Protein AF-A0A2E3HEI5-F1 (afdb_monomer)

Sequence (246 aa):
MNPIESWVDVDELRRMADVLLSSPDSEEKPSEALDDAVFGSSFEGYEVQGEPAASASPEDKDEPVEASARHSLAAARELARRGGLLDNQAPGKSEESRLEENDASSEVAASATPAEDLITDKTRIVAQFRPLGPWLQEAVRASSYFILNREGEVVAGGLENDSAKLYRVARTVAQAVYTANRHAATAALGNLHIKISPAVVMEVIPVNTSQGSLILGILVPRPLSAQHVELAARGLLQVLDADVGP

Nearest PDB structures (foldseek):
  6hjm-assembly9_P  TM=6.221E-01  e=4.085E-06  Myxococcus xanthus
  6hjm-assembly2_E  TM=6.644E-01  e=1.775E-05  Myxococcus xanthus
  6izw-assembly1_B  TM=5.746E-01  e=4.183E-05  Myxococcus xanthus DK 1622
  7f8m-assembly3_F  TM=6.384E-01  e=5.818E-04  Candidatus Thorarchaeota archaeon SMTZ1-45
  8fw5-assembly1_H  TM=5.680E-01  e=8.810E-02  Escherichia coli

Secondary structure (DSSP, 8-state):
---S--SS-HHHHHHHHHHHHS----PPPPP------SS-S-----------------------HHHHHHHHHHHHHHHHHHTT-S---------------------------SHHHHHHHHHHHHHHTTTHHHHHHHHH--SEEEEE-TTS-EEEE--SS--HHHHHHHHHHHHHHHHHHHH-SS-----EEEEEETTEEEEEEEEEETTEEEEEEEEESSPPPHHHHHHHHHHHHHHHHTT---

Solvent-accessible surface area (backbone atoms only — not comparable to full-atom values): 16017 Å² total; per-residue (Å²): 135,80,80,95,65,83,86,59,60,64,68,59,53,47,50,55,50,50,58,68,68,49,63,78,75,80,74,78,81,78,90,74,78,92,76,87,73,94,62,72,100,75,79,81,76,85,82,77,91,70,87,89,80,82,90,80,84,91,76,89,81,86,82,76,63,64,65,57,53,53,52,52,50,52,54,51,50,52,53,36,51,78,68,64,73,70,81,80,81,86,87,85,79,89,80,92,81,81,89,80,89,78,94,75,93,75,94,76,88,75,89,86,81,69,66,69,63,54,52,51,51,52,52,48,50,35,57,58,51,53,68,51,55,66,49,40,33,70,76,67,51,33,79,46,44,32,30,24,44,82,88,52,47,76,56,28,72,60,68,90,66,97,46,66,66,59,47,52,48,46,44,52,53,44,50,53,50,53,53,47,53,73,73,39,94,79,64,82,79,72,87,46,67,44,78,78,49,100,63,36,24,35,38,46,44,72,38,83,49,98,92,43,52,34,35,41,36,35,35,21,69,58,80,73,53,72,70,54,50,52,48,52,50,50,53,53,51,50,49,59,51,64,73,72,62,135

Radius of gyration: 30.82 Å; Cα contacts (8 Å, |Δi|>4): 190; chains: 1; bounding box: 61×89×66 Å

Mean predicted aligned error: 21.06 Å

Structure (mmCIF, N/CA/C/O backbone):
data_AF-A0A2E3HEI5-F1
#
_entry.id   AF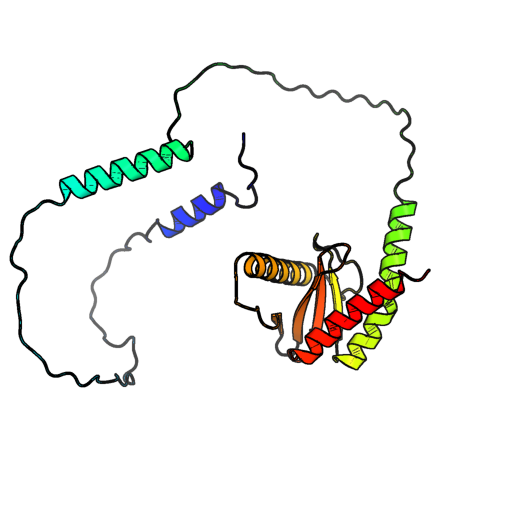-A0A2E3HEI5-F1
#
loop_
_atom_site.group_PDB
_atom_site.id
_atom_site.type_symbol
_atom_site.label_atom_id
_atom_site.label_alt_id
_atom_site.label_comp_id
_atom_site.label_asym_id
_atom_site.label_entity_id
_atom_site.label_seq_id
_atom_site.pdbx_PDB_ins_code
_atom_site.Cartn_x
_atom_site.Cartn_y
_atom_site.Cartn_z
_atom_site.occupancy
_atom_site.B_iso_or_equiv
_atom_site.auth_seq_id
_atom_site.auth_comp_id
_atom_site.auth_asym_id
_atom_site.auth_atom_id
_atom_site.pdbx_PDB_model_num
ATOM 1 N N . MET A 1 1 ? -25.404 -1.683 -28.064 1.00 37.66 1 MET A N 1
ATOM 2 C CA . MET A 1 1 ? -24.829 -1.843 -26.713 1.00 37.66 1 MET A CA 1
ATOM 3 C C . MET A 1 1 ? -23.348 -2.104 -26.893 1.00 37.66 1 MET A C 1
ATOM 5 O O . MET A 1 1 ? -23.011 -3.140 -27.444 1.00 37.66 1 MET A O 1
ATOM 9 N N . ASN A 1 2 ? -22.490 -1.152 -26.528 1.00 50.59 2 ASN A N 1
ATOM 10 C CA . ASN A 1 2 ? -21.049 -1.401 -26.480 1.00 50.59 2 ASN A CA 1
ATOM 11 C C . ASN A 1 2 ? -20.750 -2.132 -25.164 1.00 50.59 2 ASN A C 1
ATOM 13 O O . ASN A 1 2 ? -21.237 -1.672 -24.126 1.00 50.59 2 ASN A O 1
ATOM 17 N N . PRO A 1 3 ? -20.033 -3.267 -25.171 1.00 60.72 3 PRO A N 1
ATOM 18 C CA . PRO A 1 3 ? -19.664 -3.930 -23.931 1.00 60.72 3 PRO A CA 1
ATOM 19 C C . PRO A 1 3 ? -18.745 -3.010 -23.115 1.00 60.72 3 PRO A C 1
ATOM 21 O O . PRO A 1 3 ? -17.822 -2.391 -23.641 1.00 60.72 3 PRO A O 1
ATOM 24 N N . ILE A 1 4 ? -19.058 -2.889 -21.824 1.00 55.66 4 ILE A N 1
ATOM 25 C CA . ILE A 1 4 ? -18.432 -1.994 -20.840 1.00 55.66 4 ILE A CA 1
ATOM 26 C C . ILE A 1 4 ? -17.102 -2.603 -20.371 1.00 55.66 4 ILE A C 1
ATOM 28 O O . ILE A 1 4 ? -16.918 -2.887 -19.196 1.00 55.66 4 ILE A O 1
ATOM 32 N N . GLU A 1 5 ? -16.170 -2.832 -21.291 1.00 55.62 5 GLU A N 1
ATOM 33 C CA . GLU A 1 5 ? -14.788 -3.192 -20.963 1.00 55.62 5 GLU A CA 1
ATOM 34 C C . GLU A 1 5 ? -13.822 -2.532 -21.957 1.00 55.62 5 GLU A C 1
ATOM 36 O O . GLU A 1 5 ? -13.256 -3.182 -22.826 1.00 55.62 5 GLU A O 1
ATOM 41 N N . SER A 1 6 ? -13.622 -1.213 -21.835 1.00 64.88 6 SER A N 1
ATOM 42 C CA . SER A 1 6 ? -12.602 -0.471 -22.601 1.00 64.88 6 SER A CA 1
ATOM 43 C C . SER A 1 6 ? -11.318 -0.241 -21.789 1.00 64.88 6 SER A C 1
ATOM 45 O O . SER A 1 6 ? -10.744 0.847 -21.799 1.00 64.88 6 SER A O 1
ATOM 47 N N . TRP A 1 7 ? -10.892 -1.232 -21.007 1.00 67.94 7 TRP A N 1
ATOM 48 C CA . TRP A 1 7 ? -9.580 -1.192 -20.344 1.00 67.94 7 TRP A CA 1
ATOM 49 C C . TRP A 1 7 ? -8.486 -1.858 -21.190 1.00 67.94 7 TRP A C 1
ATOM 51 O O . TRP A 1 7 ? -7.304 -1.730 -20.878 1.00 67.94 7 TRP A O 1
ATOM 61 N N . VAL A 1 8 ? -8.881 -2.529 -22.274 1.00 70.50 8 VAL A N 1
ATOM 62 C CA . VAL A 1 8 ? -7.991 -3.127 -23.264 1.00 70.50 8 VAL A CA 1
ATOM 63 C C . VAL A 1 8 ? -8.148 -2.356 -24.566 1.00 70.50 8 VAL A C 1
ATOM 65 O O . VAL A 1 8 ? -9.241 -2.291 -25.128 1.00 70.50 8 VAL A O 1
ATOM 68 N N . ASP A 1 9 ? -7.052 -1.765 -25.033 1.00 80.44 9 ASP A N 1
ATOM 69 C CA . ASP A 1 9 ? -6.964 -1.226 -26.384 1.00 80.44 9 ASP A CA 1
ATOM 70 C C . ASP A 1 9 ? -6.915 -2.410 -27.361 1.00 80.44 9 ASP A C 1
ATOM 72 O O . ASP A 1 9 ? -5.921 -3.137 -27.448 1.00 80.44 9 ASP A O 1
ATOM 76 N N . VAL A 1 10 ? -8.047 -2.669 -28.017 1.00 84.06 10 VAL A N 1
ATOM 77 C CA . VAL A 1 10 ? -8.230 -3.825 -28.906 1.00 84.06 10 VAL A CA 1
ATOM 78 C C . VAL A 1 10 ? -7.315 -3.727 -30.125 1.00 84.06 10 VAL A C 1
ATOM 80 O O . VAL A 1 10 ? -6.857 -4.759 -30.620 1.00 84.06 10 VAL A O 1
ATOM 83 N N . ASP A 1 11 ? -7.012 -2.511 -30.580 1.00 80.19 11 ASP A N 1
ATOM 84 C CA . ASP A 1 11 ? -6.138 -2.289 -31.726 1.00 80.19 11 ASP A CA 1
ATOM 85 C C . ASP A 1 11 ? -4.681 -2.589 -31.354 1.00 80.19 11 ASP A C 1
ATOM 87 O O . ASP A 1 11 ? -3.987 -3.287 -32.098 1.00 80.19 11 ASP A O 1
ATOM 91 N N . GLU A 1 12 ? -4.236 -2.180 -30.163 1.00 84.69 12 GLU A N 1
ATOM 92 C CA . GLU A 1 12 ? -2.888 -2.503 -29.677 1.00 84.69 12 GLU A CA 1
ATOM 93 C C . GLU A 1 12 ? -2.730 -4.000 -29.366 1.00 84.69 12 GLU A C 1
ATOM 95 O O . GLU A 1 12 ? -1.727 -4.609 -29.742 1.00 84.69 12 GLU A O 1
ATOM 100 N N . LEU A 1 13 ? -3.738 -4.641 -28.762 1.00 86.81 13 LEU A N 1
ATOM 101 C CA . LEU A 1 13 ? -3.725 -6.090 -28.527 1.00 86.81 13 LEU A CA 1
ATOM 102 C C . LEU A 1 13 ? -3.608 -6.866 -29.845 1.00 86.81 13 LEU A C 1
ATOM 104 O O . LEU A 1 13 ? -2.845 -7.830 -29.942 1.00 86.81 13 LEU A O 1
ATOM 108 N N . ARG A 1 14 ? -4.349 -6.435 -30.870 1.00 87.25 14 ARG A N 1
ATOM 109 C CA . ARG A 1 14 ? -4.297 -7.031 -32.205 1.00 87.25 14 ARG A CA 1
ATOM 110 C C . ARG A 1 14 ? -2.931 -6.834 -32.846 1.00 87.25 14 ARG A C 1
ATOM 112 O O . ARG A 1 14 ? -2.375 -7.787 -33.378 1.00 87.25 14 ARG A O 1
ATOM 119 N N . ARG A 1 15 ? -2.351 -5.642 -32.718 1.00 89.38 15 ARG A N 1
ATOM 120 C CA . ARG A 1 15 ? -1.008 -5.339 -33.214 1.00 89.38 15 ARG A CA 1
ATOM 121 C C . ARG A 1 15 ? 0.060 -6.217 -32.561 1.00 89.38 15 ARG A C 1
ATOM 123 O O . ARG A 1 15 ? 0.929 -6.732 -33.255 1.00 89.38 15 ARG A O 1
ATOM 130 N N . MET A 1 16 ? -0.014 -6.428 -31.247 1.00 83.50 16 MET A N 1
ATOM 131 C CA . MET A 1 16 ? 0.900 -7.325 -30.531 1.00 83.50 16 MET A CA 1
ATOM 132 C C . MET A 1 16 ? 0.742 -8.783 -30.976 1.00 83.50 16 MET A C 1
ATOM 134 O O . MET A 1 16 ? 1.739 -9.485 -31.140 1.00 83.50 16 MET A O 1
ATOM 138 N N . ALA A 1 17 ? -0.496 -9.232 -31.199 1.00 87.62 17 ALA A N 1
ATOM 139 C CA . ALA A 1 17 ? -0.770 -10.566 -31.718 1.00 87.62 17 ALA A CA 1
ATOM 140 C C . ALA A 1 17 ? -0.229 -10.743 -33.145 1.00 87.62 17 ALA A C 1
ATOM 142 O O . ALA A 1 17 ? 0.414 -11.752 -33.423 1.00 87.62 17 ALA A O 1
ATOM 143 N N . ASP A 1 18 ? -0.409 -9.751 -34.018 1.00 85.38 18 ASP A N 1
ATOM 144 C CA . ASP A 1 18 ? 0.106 -9.786 -35.389 1.00 85.38 18 ASP A CA 1
ATOM 145 C C . ASP A 1 18 ? 1.639 -9.804 -35.415 1.00 85.38 18 ASP A C 1
ATOM 147 O O . ASP A 1 18 ? 2.222 -10.542 -36.203 1.00 85.38 18 ASP A O 1
ATOM 151 N N . VAL A 1 19 ? 2.311 -9.076 -34.517 1.00 86.94 19 VAL A N 1
ATOM 152 C CA . VAL A 1 19 ? 3.781 -9.117 -34.380 1.00 86.94 19 VAL A CA 1
ATOM 153 C C . VAL A 1 19 ? 4.275 -10.488 -33.905 1.00 86.94 19 VAL A C 1
ATOM 155 O O . VAL A 1 19 ? 5.323 -10.938 -34.351 1.00 86.94 19 VAL A O 1
ATOM 158 N N . LEU A 1 20 ? 3.533 -11.168 -33.027 1.00 81.06 20 LEU A N 1
ATOM 159 C CA . LEU A 1 20 ? 3.884 -12.511 -32.546 1.00 81.06 20 LEU A CA 1
ATOM 160 C C . LEU A 1 20 ? 3.607 -13.610 -33.579 1.00 81.06 20 LEU A C 1
ATOM 162 O O . LEU A 1 20 ? 4.333 -14.601 -33.631 1.00 81.06 20 LEU A O 1
ATOM 166 N N . LEU A 1 21 ? 2.540 -13.460 -34.365 1.00 84.06 21 LEU A N 1
ATOM 167 C CA . LEU A 1 21 ? 2.152 -14.406 -35.415 1.00 84.06 21 LEU A CA 1
ATOM 168 C C . LEU A 1 21 ? 2.939 -14.202 -36.708 1.00 84.06 21 LEU A C 1
ATOM 170 O O . LEU A 1 21 ? 3.099 -15.144 -37.486 1.00 84.06 21 LEU A O 1
ATOM 174 N N . SER A 1 22 ? 3.464 -12.997 -36.920 1.00 78.06 22 SER A N 1
ATOM 175 C CA . SER A 1 22 ? 4.491 -12.741 -37.918 1.00 78.06 22 SER A CA 1
ATOM 176 C C . SER A 1 22 ? 5.768 -13.428 -37.451 1.00 78.06 22 SER A C 1
ATOM 178 O O . SER A 1 22 ? 6.566 -12.874 -36.697 1.00 78.06 22 SER A O 1
ATOM 180 N N . SER A 1 23 ? 5.936 -14.681 -37.873 1.00 61.94 23 SER A N 1
ATOM 181 C CA . SER A 1 23 ? 7.225 -15.361 -37.779 1.00 61.94 23 SER A CA 1
ATOM 182 C C . SER A 1 23 ? 8.270 -14.445 -38.419 1.00 61.94 23 SER A C 1
ATOM 184 O O . SER A 1 23 ? 7.971 -13.886 -39.478 1.00 61.94 23 SER A O 1
ATOM 186 N N . PRO A 1 24 ? 9.462 -14.248 -37.826 1.00 61.62 24 PRO A N 1
ATOM 187 C CA . PRO A 1 24 ? 10.530 -13.601 -38.567 1.00 61.62 24 PRO A CA 1
ATOM 188 C C . PRO A 1 24 ? 10.716 -14.428 -39.835 1.00 61.62 24 PRO A C 1
ATOM 190 O O . PRO A 1 24 ? 10.942 -15.641 -39.750 1.00 61.62 24 PRO A O 1
ATOM 193 N N . ASP A 1 25 ? 10.513 -13.791 -40.991 1.00 53.69 25 ASP A N 1
ATOM 194 C CA . ASP A 1 25 ? 10.811 -14.407 -42.272 1.00 53.69 25 ASP A CA 1
ATOM 195 C C . ASP A 1 25 ? 12.180 -15.059 -42.143 1.00 53.69 25 ASP A C 1
ATOM 197 O O . ASP A 1 25 ? 13.128 -14.466 -41.623 1.00 53.69 25 ASP A O 1
ATOM 201 N N . SER A 1 26 ? 12.217 -16.335 -42.516 1.00 50.81 26 SER A N 1
ATOM 202 C CA . SER A 1 26 ? 13.426 -17.134 -42.531 1.00 50.81 26 SER A CA 1
ATOM 203 C C . SER A 1 26 ? 14.430 -16.439 -43.439 1.00 50.81 26 SER A C 1
ATOM 205 O O . SER A 1 26 ? 14.413 -16.645 -44.651 1.00 50.81 26 SER A O 1
ATOM 207 N N . GLU A 1 27 ? 15.282 -15.599 -42.853 1.00 50.50 27 GLU A N 1
ATOM 208 C CA . GLU A 1 27 ? 16.483 -15.134 -43.518 1.00 50.50 27 GLU A CA 1
ATOM 209 C C . GLU A 1 27 ? 17.288 -16.377 -43.891 1.00 50.50 27 GLU A C 1
ATOM 211 O O . GLU A 1 27 ? 17.550 -17.279 -43.087 1.00 50.50 27 GLU A O 1
ATOM 216 N N . GLU A 1 28 ? 17.546 -16.452 -45.187 1.00 47.41 28 GLU A N 1
ATOM 217 C CA . GLU A 1 28 ? 18.172 -17.545 -45.897 1.00 47.41 28 GLU A CA 1
ATOM 218 C C . GLU A 1 28 ? 19.428 -18.030 -45.167 1.00 47.41 28 GLU A C 1
ATOM 220 O O . GLU A 1 28 ? 20.333 -17.258 -44.865 1.00 47.41 28 GLU A O 1
ATOM 225 N N . LYS A 1 29 ? 19.508 -19.344 -44.932 1.00 39.44 29 LYS A N 1
ATOM 226 C CA . LYS A 1 29 ? 20.761 -20.023 -44.589 1.00 39.44 29 LYS A CA 1
ATOM 227 C C . LYS A 1 29 ? 21.780 -19.829 -45.719 1.00 39.44 29 LYS A C 1
ATOM 229 O O . LYS A 1 29 ? 21.524 -20.328 -46.817 1.00 39.44 29 LYS A O 1
ATOM 234 N N . PRO A 1 30 ? 23.004 -19.354 -45.442 1.00 39.62 30 PRO A N 1
ATOM 235 C CA . PRO A 1 30 ? 24.189 -19.914 -46.056 1.00 39.62 30 PRO A CA 1
ATOM 236 C C . PRO A 1 30 ? 24.615 -21.110 -45.203 1.00 39.62 30 PRO A C 1
ATOM 238 O O . PRO A 1 30 ? 24.812 -21.020 -43.994 1.00 39.62 30 PRO A O 1
ATOM 241 N N . SER A 1 31 ? 24.698 -22.263 -45.851 1.00 48.72 31 SER A N 1
ATOM 242 C CA . SER A 1 31 ? 25.292 -23.477 -45.314 1.00 48.72 31 SER A CA 1
ATOM 243 C C . SER A 1 31 ? 26.716 -23.224 -44.823 1.00 48.72 31 SER A C 1
ATOM 245 O O . SER A 1 31 ? 27.572 -22.938 -45.653 1.00 48.72 31 SER A O 1
ATOM 247 N N . GLU A 1 32 ? 26.991 -23.434 -43.537 1.00 44.81 32 GLU A N 1
ATOM 248 C CA . GLU A 1 32 ? 28.315 -23.856 -43.078 1.00 44.81 32 GLU A CA 1
ATOM 249 C C . GLU A 1 32 ? 28.226 -24.536 -41.703 1.00 44.81 32 GLU A C 1
ATOM 251 O O . GLU A 1 32 ? 27.665 -23.996 -40.759 1.00 44.81 32 GLU A O 1
ATOM 256 N N . ALA A 1 33 ? 28.709 -25.781 -41.704 1.00 41.75 33 ALA A N 1
ATOM 257 C CA . ALA A 1 33 ? 29.179 -26.648 -40.624 1.00 41.75 33 ALA A CA 1
ATOM 258 C C . ALA A 1 33 ? 28.511 -26.607 -39.233 1.00 41.75 33 ALA A C 1
ATOM 260 O O . ALA A 1 33 ? 28.504 -25.609 -38.523 1.00 41.75 33 ALA A O 1
ATOM 261 N N . LEU A 1 34 ? 28.064 -27.799 -38.816 1.00 51.97 34 LEU A N 1
ATOM 262 C CA . LEU A 1 34 ? 27.863 -28.169 -37.419 1.00 51.97 34 LEU A CA 1
ATOM 263 C C . LEU A 1 34 ? 29.085 -27.775 -36.577 1.00 51.97 34 LEU A C 1
ATOM 265 O O . LEU A 1 34 ? 30.166 -28.308 -36.814 1.00 51.97 34 LEU A O 1
ATOM 269 N N . ASP A 1 35 ? 28.863 -26.970 -35.543 1.00 45.72 35 ASP A N 1
ATOM 270 C CA . ASP A 1 35 ? 29.604 -27.094 -34.293 1.00 45.72 35 ASP A CA 1
ATOM 271 C C . ASP A 1 35 ? 28.592 -27.334 -33.170 1.00 45.72 35 ASP A C 1
ATOM 273 O O . ASP A 1 35 ? 27.749 -26.498 -32.832 1.00 45.72 35 ASP A O 1
ATOM 277 N N . ASP A 1 36 ? 28.653 -28.562 -32.663 1.00 49.09 36 ASP A N 1
ATOM 278 C CA . ASP A 1 36 ? 28.064 -29.007 -31.412 1.00 49.09 36 ASP A CA 1
ATOM 279 C C . ASP A 1 36 ? 28.487 -28.098 -30.241 1.00 49.09 36 ASP A C 1
ATOM 281 O O . ASP A 1 36 ? 29.592 -27.559 -30.218 1.00 49.09 36 ASP A O 1
ATOM 285 N N . ALA A 1 37 ? 27.629 -28.056 -29.215 1.00 55.44 37 ALA A N 1
ATOM 286 C CA . ALA A 1 37 ? 27.833 -27.478 -27.876 1.00 55.44 37 ALA A CA 1
ATOM 287 C C . ALA A 1 37 ? 27.324 -26.040 -27.626 1.00 55.44 37 ALA A C 1
ATOM 289 O O . ALA A 1 37 ? 28.076 -25.132 -27.282 1.00 55.44 37 ALA A O 1
ATOM 290 N N . VAL A 1 38 ? 25.994 -25.868 -27.632 1.00 56.62 38 VAL A N 1
ATOM 291 C CA . VAL A 1 38 ? 25.318 -24.756 -26.915 1.00 56.62 38 VAL A CA 1
ATOM 292 C C . VAL A 1 38 ? 25.031 -25.107 -25.442 1.00 56.62 38 VAL A C 1
ATOM 294 O O . VAL A 1 38 ? 24.788 -24.227 -24.620 1.00 56.62 38 VAL A O 1
ATOM 297 N N . PHE A 1 39 ? 25.144 -26.381 -25.061 1.00 46.88 39 PHE A N 1
ATOM 298 C CA . PHE A 1 39 ? 25.161 -26.805 -23.662 1.00 46.88 39 PHE A CA 1
ATOM 299 C C . PHE A 1 39 ? 26.573 -27.270 -23.307 1.00 46.88 39 PHE A C 1
ATOM 301 O O . PHE A 1 39 ? 27.106 -28.182 -23.936 1.00 46.88 39 PHE A O 1
ATOM 308 N N . GLY A 1 40 ? 27.193 -26.619 -22.320 1.00 51.50 40 GLY A N 1
ATOM 309 C CA . GLY A 1 40 ? 28.485 -27.038 -21.780 1.00 51.50 40 GLY A CA 1
ATOM 310 C C . GLY A 1 40 ? 28.458 -28.502 -21.328 1.00 51.50 40 GLY A C 1
ATOM 311 O O . GLY A 1 40 ? 27.411 -29.040 -20.972 1.00 51.50 40 GLY A O 1
ATOM 312 N N . SER A 1 41 ? 29.622 -29.144 -21.327 1.00 58.75 41 SER A N 1
ATOM 313 C CA . SER A 1 41 ? 29.850 -30.571 -21.054 1.00 58.75 41 SER A CA 1
ATOM 314 C C . SER A 1 41 ? 29.581 -31.020 -19.603 1.00 58.75 41 SER A C 1
ATOM 316 O O . SER A 1 41 ? 30.220 -31.939 -19.101 1.00 58.75 41 SER A O 1
ATOM 318 N N . SER A 1 42 ? 28.647 -30.379 -18.902 1.00 60.97 42 SER A N 1
ATOM 319 C CA . SER A 1 42 ? 28.347 -30.610 -17.482 1.00 60.97 42 SER A CA 1
ATOM 320 C C . SER A 1 42 ? 26.874 -30.934 -17.221 1.00 60.97 42 SER A C 1
ATOM 322 O O . SER A 1 42 ? 26.386 -30.731 -16.113 1.00 60.97 42 SER A O 1
ATOM 324 N N . PHE A 1 43 ? 26.144 -31.423 -18.226 1.00 54.72 43 PHE A N 1
ATOM 325 C CA . PHE A 1 43 ? 24.808 -31.967 -17.999 1.00 54.72 43 PHE A CA 1
ATOM 326 C C . PHE A 1 43 ? 24.915 -33.375 -17.397 1.00 54.72 43 PHE A C 1
ATOM 328 O O . PHE A 1 43 ? 25.117 -34.357 -18.108 1.00 54.72 43 PHE A O 1
ATOM 335 N N . GLU A 1 44 ? 24.788 -33.472 -16.075 1.00 65.81 44 GLU A N 1
ATOM 336 C CA . GLU A 1 44 ? 24.529 -34.735 -15.384 1.00 65.81 44 GLU A CA 1
ATOM 337 C C . GLU A 1 44 ? 23.034 -35.064 -15.522 1.00 65.81 44 GLU A C 1
ATOM 339 O O . GLU A 1 44 ? 22.180 -34.495 -14.841 1.00 65.81 44 GLU A O 1
ATOM 344 N N . GLY A 1 45 ? 22.702 -35.947 -16.466 1.00 57.56 45 GLY A N 1
ATOM 345 C CA . GLY A 1 45 ? 21.347 -36.468 -16.628 1.00 57.56 45 GLY A CA 1
ATOM 346 C C . GLY A 1 45 ? 20.979 -37.422 -15.489 1.00 57.56 45 GLY A C 1
ATOM 347 O O . GLY A 1 45 ? 21.758 -38.303 -15.134 1.00 57.56 45 GLY A O 1
ATOM 348 N N . TYR A 1 46 ? 19.774 -37.276 -14.933 1.00 53.88 46 TYR A N 1
ATOM 349 C CA . TYR A 1 46 ? 19.200 -38.267 -14.023 1.00 53.88 46 TYR A CA 1
ATOM 350 C C . TYR A 1 46 ? 18.731 -39.485 -14.831 1.00 53.88 46 TYR A C 1
ATOM 352 O O . TYR A 1 46 ? 17.720 -39.424 -15.530 1.00 53.88 46 TYR A O 1
ATOM 360 N N . GLU A 1 47 ? 19.465 -40.593 -14.743 1.00 41.88 47 GLU A N 1
ATOM 361 C CA . GLU A 1 47 ? 19.041 -41.890 -15.269 1.00 41.88 47 GLU A CA 1
ATOM 362 C C . GLU A 1 47 ? 17.891 -42.437 -14.403 1.00 41.88 47 GLU A C 1
ATOM 364 O O . GLU A 1 47 ? 18.075 -42.807 -13.242 1.00 41.88 47 GLU A O 1
ATOM 369 N N . VAL A 1 48 ? 16.676 -42.467 -14.956 1.00 47.09 48 VAL A N 1
ATOM 370 C CA . VAL A 1 48 ? 15.570 -43.255 -14.401 1.00 47.09 48 VAL A CA 1
ATOM 371 C C . VAL A 1 48 ? 15.783 -44.694 -14.854 1.00 47.09 48 VAL A C 1
ATOM 373 O O . VAL A 1 48 ? 15.616 -45.009 -16.030 1.00 47.09 48 VAL A O 1
ATOM 376 N N . GLN A 1 49 ? 16.155 -45.571 -13.921 1.00 39.94 49 GLN A N 1
ATOM 377 C CA . GLN A 1 49 ? 16.168 -47.013 -14.154 1.00 39.94 49 GLN A CA 1
ATOM 378 C C . GLN A 1 49 ? 14.749 -47.500 -14.474 1.00 39.94 49 GLN A C 1
ATOM 380 O O . GLN A 1 49 ? 13.889 -47.584 -13.598 1.00 39.94 49 GLN A O 1
ATOM 385 N N . GLY A 1 50 ? 14.525 -47.843 -15.737 1.00 40.44 50 GLY A N 1
ATOM 386 C CA . GLY A 1 50 ? 13.385 -48.614 -16.209 1.00 40.44 50 GLY A CA 1
ATOM 387 C C . GLY A 1 50 ? 13.818 -49.416 -17.429 1.00 40.44 50 GLY A C 1
ATOM 388 O O . GLY A 1 50 ? 14.093 -48.842 -18.478 1.00 40.44 50 GLY A O 1
ATOM 389 N N . GLU A 1 51 ? 13.942 -50.733 -17.264 1.00 36.06 51 GLU A N 1
ATOM 390 C CA . GLU A 1 51 ? 14.316 -51.678 -18.322 1.00 36.06 51 GLU A CA 1
ATOM 391 C C . GLU A 1 51 ? 13.416 -51.581 -19.575 1.00 36.06 51 GLU A C 1
ATOM 393 O O . GLU A 1 51 ? 12.231 -51.250 -19.469 1.00 36.06 51 GLU A O 1
ATOM 398 N N . PRO A 1 52 ? 13.951 -51.901 -20.772 1.00 41.00 52 PRO A N 1
ATOM 399 C CA . PRO A 1 52 ? 13.265 -51.705 -22.040 1.00 41.00 52 PRO A CA 1
ATOM 400 C C . PRO A 1 52 ? 12.399 -52.914 -22.420 1.00 41.00 52 PRO A C 1
ATOM 402 O O . PRO A 1 52 ? 12.854 -54.057 -22.394 1.00 41.00 52 PRO A O 1
ATOM 405 N N . ALA A 1 53 ? 11.176 -52.659 -22.890 1.00 34.12 53 ALA A N 1
ATOM 406 C CA . ALA A 1 53 ? 10.379 -53.634 -23.631 1.00 34.12 53 ALA A CA 1
ATOM 407 C C . ALA A 1 53 ? 9.981 -53.070 -25.007 1.00 34.12 53 ALA A C 1
ATOM 409 O O . ALA A 1 53 ? 9.141 -52.185 -25.129 1.00 34.12 53 ALA A O 1
ATOM 410 N N . ALA A 1 54 ? 10.682 -53.597 -26.010 1.00 33.19 54 ALA A N 1
ATOM 411 C CA . ALA A 1 54 ? 10.363 -53.790 -27.425 1.00 33.19 54 ALA A CA 1
ATOM 412 C C . ALA A 1 54 ? 9.125 -53.102 -28.058 1.00 33.19 54 ALA A C 1
ATOM 414 O O . ALA A 1 54 ? 7.979 -53.402 -27.743 1.00 33.19 54 ALA A O 1
ATOM 415 N N . SER A 1 55 ? 9.424 -52.288 -29.081 1.00 40.88 55 SER A N 1
ATOM 416 C CA . SER A 1 55 ? 8.799 -52.221 -30.418 1.00 40.88 55 SER A CA 1
ATOM 417 C C . SER A 1 55 ? 7.335 -52.657 -30.603 1.00 40.88 55 SER A C 1
ATOM 419 O O . SER A 1 55 ? 7.036 -53.851 -30.625 1.00 40.88 55 SER A O 1
ATOM 421 N N . ALA A 1 56 ? 6.482 -51.702 -30.986 1.00 34.81 56 ALA A N 1
ATOM 422 C CA . ALA A 1 56 ? 5.360 -51.946 -31.893 1.00 34.81 56 ALA A CA 1
ATOM 423 C C . ALA A 1 56 ? 5.102 -50.700 -32.762 1.00 34.81 56 ALA A C 1
ATOM 425 O O . ALA A 1 56 ? 4.911 -49.601 -32.245 1.00 34.81 56 ALA A O 1
ATOM 426 N N . SER A 1 57 ? 5.144 -50.887 -34.083 1.00 34.00 57 SER A N 1
ATOM 427 C CA . SER A 1 57 ? 4.737 -49.920 -35.112 1.00 34.00 57 SER A CA 1
ATOM 428 C C . SER A 1 57 ? 3.244 -49.562 -35.001 1.00 34.00 57 SER A C 1
ATOM 430 O O . SER A 1 57 ? 2.470 -50.390 -34.516 1.00 34.00 57 SER A O 1
ATOM 432 N N . PRO A 1 58 ? 2.799 -48.387 -35.487 1.00 40.56 58 PRO A N 1
ATOM 433 C CA . PRO A 1 58 ? 1.380 -48.071 -35.566 1.00 40.56 58 PRO A CA 1
ATOM 434 C C . PRO A 1 58 ? 0.789 -48.653 -36.860 1.00 40.56 58 PRO A C 1
ATOM 436 O O . PRO A 1 58 ? 1.130 -48.210 -37.953 1.00 40.56 58 PRO A O 1
ATOM 43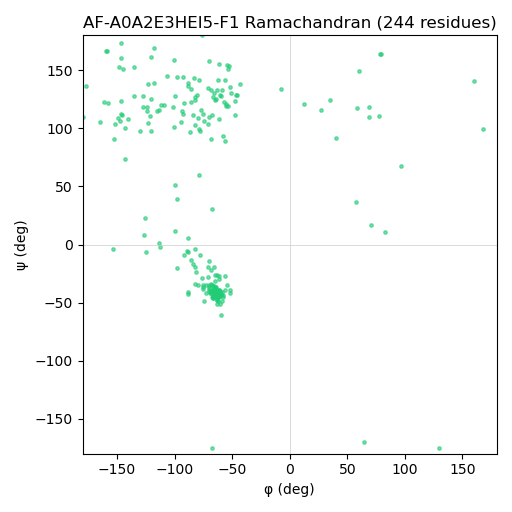9 N N . GLU A 1 59 ? -0.078 -49.658 -36.724 1.00 35.28 59 GLU A N 1
ATOM 440 C CA . GLU A 1 59 ? -1.002 -50.093 -37.778 1.00 35.28 59 GLU A CA 1
ATOM 441 C C . GLU A 1 59 ? -2.358 -49.389 -37.633 1.00 35.28 59 GLU A C 1
ATOM 443 O O . GLU A 1 59 ? -2.846 -49.135 -36.527 1.00 35.28 59 GLU A O 1
ATOM 448 N N . ASP A 1 60 ? -2.929 -49.109 -38.802 1.00 41.41 60 ASP A N 1
ATOM 449 C CA . ASP A 1 60 ? -4.212 -48.486 -39.103 1.00 41.41 60 ASP A CA 1
ATOM 450 C C . ASP A 1 60 ? -5.398 -48.960 -38.252 1.00 41.41 60 ASP A C 1
ATOM 452 O O . ASP A 1 60 ? -5.633 -50.159 -38.074 1.00 41.41 60 ASP A O 1
ATOM 456 N N . LYS A 1 61 ? -6.237 -47.998 -37.842 1.00 41.41 61 LYS A N 1
ATOM 457 C CA . LYS A 1 61 ? -7.670 -48.218 -37.598 1.00 41.41 61 LYS A CA 1
ATOM 458 C C . LYS A 1 61 ? -8.489 -47.023 -38.086 1.00 41.41 61 LYS A C 1
ATOM 460 O O . LYS A 1 61 ? -8.490 -45.964 -37.461 1.00 41.41 61 LYS A O 1
ATOM 465 N N . ASP A 1 62 ? -9.203 -47.254 -39.181 1.00 41.84 62 ASP A N 1
ATOM 466 C CA . ASP A 1 62 ? -10.256 -46.407 -39.739 1.00 41.84 62 ASP A CA 1
ATOM 467 C C . ASP A 1 62 ? -11.506 -46.319 -38.821 1.00 41.84 62 ASP A C 1
ATOM 469 O O . ASP A 1 62 ? -12.050 -47.351 -38.427 1.00 41.84 62 ASP A O 1
ATOM 473 N N . GLU A 1 63 ? -11.961 -45.072 -38.576 1.00 48.09 63 GLU A N 1
ATOM 474 C CA . GLU A 1 63 ? -13.321 -44.547 -38.246 1.00 48.09 63 GLU A CA 1
ATOM 475 C C . GLU A 1 63 ? -14.088 -45.023 -36.967 1.00 48.09 63 GLU A C 1
ATOM 477 O O . GLU A 1 63 ? -13.935 -46.164 -36.537 1.00 48.09 63 GLU A O 1
ATOM 482 N N . PRO A 1 64 ? -14.959 -44.190 -36.314 1.00 49.66 64 PRO A N 1
ATOM 483 C CA . PRO A 1 64 ? -15.727 -43.067 -36.864 1.00 49.66 64 PRO A CA 1
ATOM 484 C C . PRO A 1 64 ? -15.598 -41.758 -36.054 1.00 49.66 64 PRO A C 1
ATOM 486 O O . PRO A 1 64 ? -16.305 -41.531 -35.065 1.00 49.66 64 PRO A O 1
ATOM 489 N N . VAL A 1 65 ? -14.721 -40.849 -36.476 1.00 55.03 65 VAL A N 1
ATOM 490 C CA . VAL A 1 65 ? -14.522 -39.553 -35.787 1.00 55.03 65 VAL A CA 1
ATOM 491 C C . VAL A 1 65 ? -15.588 -38.531 -36.219 1.00 55.03 65 VAL A C 1
ATOM 493 O O . VAL A 1 65 ? -15.899 -37.578 -35.497 1.00 55.03 65 VAL A O 1
ATOM 496 N N . GLU A 1 66 ? -16.240 -38.768 -37.360 1.00 53.03 66 GLU A N 1
ATOM 497 C CA . GLU A 1 66 ? -17.137 -37.803 -37.994 1.00 53.03 66 GLU A CA 1
ATOM 498 C C . GLU A 1 66 ? -18.454 -37.577 -37.225 1.00 53.03 66 GLU A C 1
ATOM 500 O O . GLU A 1 66 ? -18.951 -36.450 -37.142 1.00 53.03 66 GLU A O 1
ATOM 505 N N . ALA A 1 67 ? -19.010 -38.612 -36.585 1.00 54.75 67 ALA A N 1
ATOM 506 C CA . ALA A 1 67 ? -20.231 -38.480 -35.781 1.00 54.75 67 ALA A CA 1
ATOM 507 C C . ALA A 1 67 ? -19.991 -37.685 -34.482 1.00 54.75 67 ALA A C 1
ATOM 509 O O . ALA A 1 67 ? -20.817 -36.854 -34.094 1.00 54.75 67 ALA A O 1
ATOM 510 N N . SER A 1 68 ? -18.828 -37.884 -33.851 1.00 57.44 68 SER A N 1
ATOM 511 C CA . SER A 1 68 ? -18.419 -37.165 -32.638 1.00 57.44 68 SER A CA 1
ATOM 512 C C . SER A 1 68 ? -18.102 -35.694 -32.930 1.00 57.44 68 SER A C 1
ATOM 514 O O . SER A 1 68 ? -18.531 -34.797 -32.195 1.00 57.44 68 SER A O 1
ATOM 516 N N . ALA A 1 69 ? -17.445 -35.418 -34.062 1.00 58.34 69 ALA A N 1
ATOM 517 C CA . ALA A 1 69 ? -17.162 -34.058 -34.514 1.00 58.34 69 ALA A CA 1
ATOM 518 C C . ALA A 1 69 ? -18.451 -33.275 -34.819 1.00 58.34 69 ALA A C 1
ATOM 520 O O . ALA A 1 69 ? -18.597 -32.127 -34.394 1.00 58.34 69 ALA A O 1
ATOM 521 N N . ARG A 1 70 ? -19.432 -33.906 -35.480 1.00 63.03 70 ARG A N 1
ATOM 522 C CA . ARG A 1 70 ? -20.738 -33.285 -35.770 1.00 63.03 70 ARG A CA 1
ATOM 523 C C . ARG A 1 70 ? -21.537 -32.991 -34.498 1.00 63.03 70 ARG A C 1
ATOM 525 O O . ARG A 1 70 ? -22.122 -31.914 -34.393 1.00 63.03 70 ARG A O 1
ATOM 532 N N . HIS A 1 71 ? -21.524 -33.896 -33.518 1.00 63.41 71 HIS A N 1
ATOM 533 C CA . HIS A 1 71 ? -22.204 -33.682 -32.238 1.00 63.41 71 HIS A CA 1
ATOM 534 C C . HIS A 1 71 ? -21.543 -32.565 -31.412 1.00 63.41 71 HIS A C 1
ATOM 536 O O . HIS A 1 71 ? -22.227 -31.707 -30.853 1.00 63.41 71 HIS A O 1
ATOM 542 N N . SER A 1 72 ? -20.209 -32.514 -31.406 1.00 73.06 72 SER A N 1
ATOM 543 C CA . SER A 1 72 ? -19.435 -31.465 -30.729 1.00 73.06 72 SER A CA 1
ATOM 544 C C . SER A 1 72 ? -19.661 -30.085 -31.357 1.00 73.06 72 SER A C 1
ATOM 546 O O . SER A 1 72 ? -19.828 -29.095 -30.646 1.00 73.06 72 SER A O 1
ATOM 548 N N . LEU A 1 73 ? -19.763 -30.013 -32.688 1.00 71.38 73 LEU A N 1
ATOM 549 C CA . LEU A 1 73 ? -20.050 -28.769 -33.406 1.00 71.38 73 LEU A CA 1
ATOM 550 C C . LEU A 1 73 ? -21.493 -28.291 -33.180 1.00 71.38 73 LEU A C 1
ATOM 552 O O . LEU A 1 73 ? -21.726 -27.089 -33.044 1.00 71.38 73 LEU A O 1
ATOM 556 N N . ALA A 1 74 ? -22.458 -29.211 -33.092 1.00 70.50 74 ALA A N 1
ATOM 557 C CA . ALA A 1 74 ? -23.839 -28.881 -32.742 1.00 70.50 74 ALA A CA 1
ATOM 558 C C . ALA A 1 74 ? -23.941 -28.296 -31.321 1.00 70.50 74 ALA A C 1
ATOM 560 O O . ALA A 1 74 ? -24.575 -27.257 -31.132 1.00 70.50 74 ALA A O 1
ATOM 561 N N . ALA A 1 75 ? -23.248 -28.896 -30.347 1.00 65.88 75 ALA A N 1
ATOM 562 C CA . ALA A 1 75 ? -23.18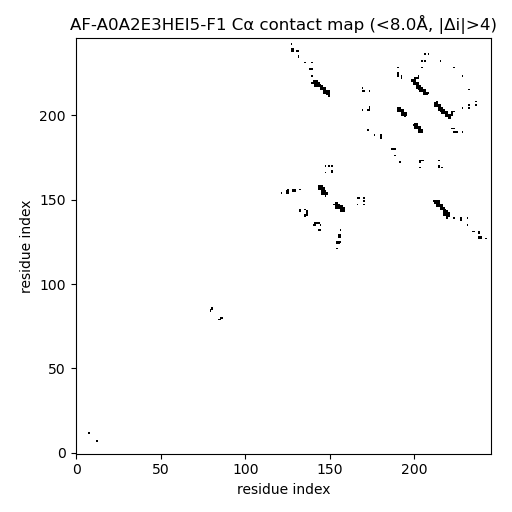7 -28.389 -28.976 1.00 65.88 75 ALA A CA 1
ATOM 563 C C . ALA A 1 75 ? -22.501 -27.011 -28.889 1.00 65.88 75 ALA A C 1
ATOM 565 O O . ALA A 1 75 ? -22.990 -26.115 -28.198 1.00 65.88 75 ALA A O 1
ATOM 566 N N . ALA A 1 76 ? -21.413 -26.805 -29.640 1.00 70.50 76 ALA A N 1
ATOM 567 C CA . ALA A 1 76 ? -20.722 -25.517 -29.711 1.00 70.50 76 ALA A CA 1
ATOM 568 C C . ALA A 1 76 ? -21.591 -24.417 -30.350 1.00 70.50 76 ALA A C 1
ATOM 570 O O . ALA A 1 76 ? -21.600 -23.280 -29.876 1.00 70.50 76 ALA A O 1
ATOM 571 N N . ARG A 1 77 ? -22.374 -24.747 -31.387 1.00 72.19 77 ARG A N 1
ATOM 572 C CA . ARG A 1 77 ? -23.315 -23.806 -32.019 1.00 72.19 77 ARG A CA 1
ATOM 573 C C . ARG A 1 77 ? -24.440 -23.375 -31.085 1.00 72.19 77 ARG A C 1
ATOM 575 O O . ARG A 1 77 ? -24.812 -22.205 -31.110 1.00 72.19 77 ARG A O 1
ATOM 582 N N . GLU A 1 78 ? -24.957 -24.279 -30.260 1.00 71.62 78 GLU A N 1
ATOM 583 C CA . GLU A 1 78 ? -26.000 -23.939 -29.287 1.00 71.62 78 GLU A CA 1
ATOM 584 C C . GLU A 1 78 ? -25.466 -23.009 -28.189 1.00 71.62 78 GLU A C 1
ATOM 586 O O . GLU A 1 78 ? -26.097 -22.007 -27.855 1.00 71.62 78 GLU A O 1
ATOM 591 N N . LEU A 1 79 ? -24.247 -23.262 -27.702 1.00 72.50 79 LEU A N 1
ATOM 592 C CA . LEU A 1 79 ? -23.553 -22.362 -26.776 1.00 72.50 79 LEU A CA 1
ATOM 593 C C . LEU A 1 79 ? -23.309 -20.974 -27.386 1.00 72.50 79 LEU A C 1
ATOM 595 O O . LEU A 1 79 ? -23.533 -19.966 -26.716 1.00 72.50 79 LEU A O 1
ATOM 599 N N . ALA A 1 80 ? -22.922 -20.909 -28.662 1.00 69.75 80 ALA A N 1
ATOM 600 C CA . ALA A 1 80 ? -22.717 -19.650 -29.377 1.00 69.75 80 ALA A CA 1
ATOM 601 C C . ALA A 1 80 ? -24.027 -18.871 -29.612 1.00 69.75 80 ALA A C 1
ATOM 603 O O . ALA A 1 80 ? -24.031 -17.643 -29.527 1.00 69.75 80 ALA A O 1
ATOM 604 N N . ARG A 1 81 ? -25.155 -19.561 -29.841 1.00 75.44 81 ARG A N 1
ATOM 605 C CA . ARG A 1 81 ? -26.490 -18.934 -29.898 1.00 75.44 81 ARG A CA 1
ATOM 606 C C . ARG A 1 81 ? -26.924 -18.408 -28.538 1.00 75.44 81 ARG A C 1
ATOM 608 O O . ARG A 1 81 ? -27.355 -17.265 -28.436 1.00 75.44 81 ARG A O 1
ATOM 615 N N . ARG A 1 82 ? -26.736 -19.199 -27.479 1.00 66.31 82 ARG A N 1
ATOM 616 C CA . ARG A 1 82 ? -27.065 -18.788 -26.108 1.00 66.31 82 ARG A CA 1
ATOM 617 C C . ARG A 1 82 ? -26.233 -17.590 -25.637 1.00 66.31 82 ARG A C 1
ATOM 619 O O . ARG A 1 82 ? -26.691 -16.837 -24.786 1.00 66.31 82 ARG A O 1
ATOM 626 N N . GLY A 1 83 ? -25.034 -17.419 -26.197 1.00 71.94 83 GLY A N 1
ATOM 627 C CA . GLY A 1 83 ? -24.148 -16.275 -25.976 1.00 71.94 83 GLY A CA 1
ATOM 628 C C . GLY A 1 83 ? -24.363 -15.084 -26.918 1.00 71.94 83 GLY A C 1
ATOM 629 O O . GLY A 1 83 ? -23.573 -14.148 -26.862 1.00 71.94 83 GLY A O 1
ATOM 630 N N . GLY A 1 84 ? -25.381 -15.104 -27.789 1.00 74.56 84 GLY A N 1
ATOM 631 C CA . GLY A 1 84 ? -25.706 -13.985 -28.685 1.00 74.56 84 GLY A CA 1
ATOM 632 C C . GLY A 1 84 ? -24.702 -13.741 -29.821 1.00 74.56 84 GLY A C 1
ATOM 633 O O . GLY A 1 84 ? -24.713 -12.671 -30.419 1.00 74.56 84 GLY A O 1
ATOM 634 N N . LEU A 1 85 ? -23.830 -14.709 -30.129 1.00 66.56 85 LEU A N 1
ATOM 635 C CA . LEU A 1 85 ? -22.724 -14.549 -31.086 1.00 66.56 85 LEU A CA 1
ATOM 636 C C . LEU A 1 85 ? -23.135 -14.777 -32.556 1.00 66.56 85 LEU A C 1
ATOM 638 O O . LEU A 1 85 ? -22.391 -14.418 -33.462 1.00 66.56 85 LEU A O 1
ATOM 642 N N . LEU A 1 86 ? -24.291 -15.401 -32.813 1.00 56.00 86 LEU A N 1
ATOM 643 C CA . LEU A 1 86 ? -24.694 -15.859 -34.156 1.00 56.00 86 LEU A CA 1
ATOM 644 C C . LEU A 1 86 ? -25.910 -15.136 -34.753 1.00 56.00 86 LEU A C 1
ATOM 646 O O . LEU A 1 86 ? -26.297 -15.455 -35.879 1.00 56.00 86 LEU A O 1
ATOM 650 N N . ASP A 1 87 ? -26.488 -14.162 -34.053 1.00 51.16 87 ASP A N 1
ATOM 651 C CA . ASP A 1 87 ? -27.554 -13.336 -34.615 1.00 51.16 87 ASP A CA 1
ATOM 652 C C . ASP A 1 87 ? -26.949 -12.150 -35.367 1.00 51.16 87 ASP A C 1
ATOM 654 O O . ASP A 1 87 ? -26.603 -11.125 -34.784 1.00 51.16 87 ASP A O 1
ATOM 658 N N . ASN A 1 88 ? -26.826 -12.285 -36.690 1.00 52.22 88 ASN A N 1
ATOM 659 C CA . ASN A 1 88 ? -26.726 -11.116 -37.554 1.00 52.22 88 ASN A CA 1
ATOM 660 C C . ASN A 1 88 ? -27.405 -11.337 -38.917 1.00 52.22 88 ASN A C 1
ATOM 662 O O . ASN A 1 88 ? -26.904 -12.070 -39.767 1.00 52.22 88 ASN A O 1
ATOM 666 N N . GLN A 1 89 ? -28.512 -10.629 -39.138 1.00 40.09 89 GLN A N 1
ATOM 667 C CA . GLN A 1 89 ? -28.904 -10.025 -40.420 1.00 40.09 89 GLN A CA 1
ATOM 668 C C . GLN A 1 89 ? -29.575 -8.684 -40.059 1.00 40.09 89 GLN A C 1
ATOM 670 O O . GLN A 1 89 ? -30.619 -8.695 -39.419 1.00 40.09 89 GLN A O 1
ATOM 675 N N . ALA A 1 90 ? -28.882 -7.542 -40.167 1.00 33.59 90 ALA A N 1
ATOM 676 C CA . ALA A 1 90 ? -28.662 -6.697 -41.361 1.00 33.59 90 ALA A CA 1
ATOM 677 C C . ALA A 1 90 ? -29.880 -5.791 -41.711 1.00 33.59 90 ALA A C 1
ATOM 679 O O . ALA A 1 90 ? -30.985 -6.036 -41.242 1.00 33.59 90 ALA A O 1
ATOM 680 N N . PRO A 1 91 ? -29.727 -4.753 -42.558 1.00 49.44 91 PRO A N 1
ATOM 681 C CA . PRO A 1 91 ? -29.195 -3.419 -42.252 1.00 49.44 91 PRO A CA 1
ATOM 682 C C . PRO A 1 91 ? -30.229 -2.305 -42.552 1.00 49.44 91 PRO A C 1
ATOM 684 O O . PRO A 1 91 ? -31.157 -2.506 -43.333 1.00 49.44 91 PRO A O 1
ATOM 687 N N . GLY A 1 92 ? -30.074 -1.092 -42.006 1.00 26.61 92 GLY A N 1
ATOM 688 C CA . GLY A 1 92 ? -30.958 0.003 -42.424 1.00 26.61 92 GLY A CA 1
ATOM 689 C C . GLY A 1 92 ? -30.741 1.368 -41.778 1.00 26.61 92 GLY A C 1
ATOM 690 O O . GLY A 1 92 ? -31.172 1.576 -40.651 1.00 26.61 92 GLY A O 1
ATOM 691 N N . LYS A 1 93 ? -30.225 2.287 -42.610 1.00 32.12 93 LYS A N 1
ATOM 692 C CA . LYS A 1 93 ? -30.320 3.764 -42.582 1.00 32.12 93 LYS A CA 1
ATOM 693 C C . LYS A 1 93 ? -29.413 4.490 -41.569 1.00 32.12 93 LYS A C 1
ATOM 695 O O . LYS A 1 93 ? -29.541 4.285 -40.371 1.00 32.12 93 LYS A O 1
ATOM 700 N N . SER A 1 94 ? -28.381 5.232 -42.009 1.00 31.30 94 SER A N 1
ATOM 701 C CA . SER A 1 94 ? -28.449 6.532 -42.736 1.00 31.30 94 SER A CA 1
ATOM 702 C C . SER A 1 94 ? -29.216 7.541 -41.870 1.00 31.30 94 SER A C 1
ATOM 704 O O . SER A 1 94 ? -30.362 7.273 -41.538 1.00 31.30 94 SER A O 1
ATOM 706 N N . GLU A 1 95 ? -28.682 8.662 -41.390 1.00 33.84 95 GLU A N 1
ATOM 707 C CA . GLU A 1 95 ? -27.903 9.717 -42.054 1.00 33.84 95 GLU A CA 1
ATOM 708 C C . GLU A 1 95 ? -27.499 10.734 -40.953 1.00 33.84 95 GLU A C 1
ATOM 710 O O . GLU A 1 95 ? -28.219 10.896 -39.972 1.00 33.84 95 GLU A O 1
ATOM 715 N N . GLU A 1 96 ? -26.253 11.214 -40.930 1.00 31.91 96 GLU A N 1
ATOM 716 C CA . GLU A 1 96 ? -25.839 12.557 -41.396 1.00 31.91 96 GLU A CA 1
ATOM 717 C C . GLU A 1 96 ? -26.326 13.745 -40.551 1.00 31.91 96 GLU A C 1
ATOM 719 O O . GLU A 1 96 ? -27.517 14.024 -40.480 1.00 31.91 96 GLU A O 1
ATOM 724 N N . SER A 1 97 ? -25.369 14.496 -39.989 1.00 30.75 97 SER A N 1
ATOM 725 C CA . SER A 1 97 ? -25.252 15.977 -40.008 1.00 30.75 97 SER A CA 1
ATOM 726 C C . SER A 1 97 ? -24.176 16.378 -38.982 1.00 30.75 97 SER A C 1
ATOM 728 O O . SER A 1 97 ? -24.312 16.141 -37.790 1.00 30.75 97 SER A O 1
ATOM 730 N N . ARG A 1 98 ? -22.942 16.664 -39.408 1.00 31.48 98 ARG A N 1
ATOM 731 C CA . ARG A 1 98 ? -22.434 17.925 -39.983 1.00 31.48 98 ARG A CA 1
ATOM 732 C C . ARG A 1 98 ? -22.369 19.066 -38.954 1.00 31.48 98 ARG A C 1
ATOM 734 O O . ARG A 1 98 ? -23.384 19.592 -38.529 1.00 31.48 98 ARG A O 1
ATOM 741 N N . LEU A 1 99 ? -21.112 19.381 -38.633 1.00 41.78 99 LEU A N 1
ATOM 742 C CA . LEU A 1 99 ? -20.507 20.613 -38.114 1.00 41.78 99 LEU A CA 1
ATOM 743 C C . LEU A 1 99 ? -21.408 21.855 -38.046 1.00 41.78 99 LEU A C 1
ATOM 745 O O . LEU A 1 99 ? -21.956 22.239 -39.075 1.00 41.78 99 LEU A O 1
ATOM 749 N N . GLU A 1 100 ? -21.369 22.552 -36.905 1.00 35.69 100 GLU A N 1
ATOM 750 C CA . GLU A 1 100 ? -21.189 24.011 -36.8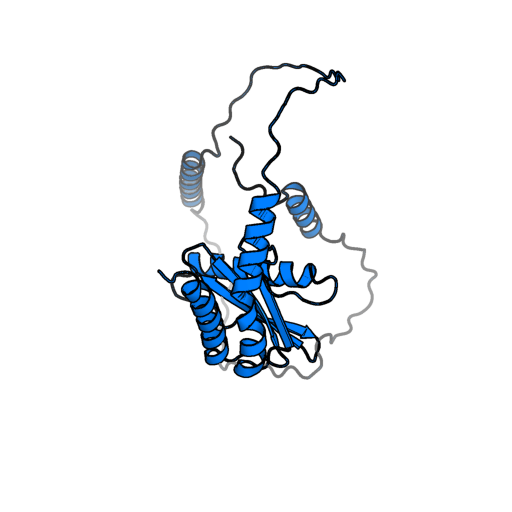56 1.00 35.69 100 GLU A CA 1
ATOM 751 C C . GLU A 1 100 ? -20.724 24.469 -35.460 1.00 35.69 100 GLU A C 1
ATOM 753 O O . GLU A 1 100 ? -21.352 24.187 -34.439 1.00 35.69 100 GLU A O 1
ATOM 758 N N . GLU A 1 101 ? -19.576 25.153 -35.439 1.00 41.44 101 GLU A N 1
ATOM 759 C CA . GLU A 1 101 ? -19.150 26.051 -34.367 1.00 41.44 101 GLU A CA 1
ATOM 760 C C . GLU A 1 101 ? -20.145 27.210 -34.251 1.00 41.44 101 GLU A C 1
ATOM 762 O O . GLU A 1 101 ? -20.573 27.763 -35.262 1.00 41.44 101 GLU A O 1
ATOM 767 N N . ASN A 1 102 ? -20.448 27.638 -33.026 1.00 34.09 102 ASN A N 1
ATOM 768 C CA . ASN A 1 102 ? -20.807 29.028 -32.776 1.00 34.09 102 ASN A CA 1
ATOM 769 C C . ASN A 1 102 ? -20.321 29.449 -31.390 1.00 34.09 102 ASN A C 1
ATOM 771 O O . ASN A 1 102 ? -20.789 28.974 -30.355 1.00 34.09 102 ASN A O 1
ATOM 775 N N . ASP A 1 103 ? -19.350 30.350 -31.439 1.00 40.28 103 ASP A N 1
ATOM 776 C CA . ASP A 1 103 ? -18.916 31.235 -30.376 1.00 40.28 103 ASP A CA 1
ATOM 777 C C . ASP A 1 103 ? -20.056 32.205 -30.028 1.00 40.28 103 ASP A C 1
ATOM 779 O O . ASP A 1 103 ? -20.573 32.904 -30.899 1.00 40.28 103 ASP A O 1
ATOM 783 N N . ALA A 1 104 ? -20.462 32.233 -28.760 1.00 33.06 104 ALA A N 1
ATOM 784 C CA . ALA A 1 104 ? -21.137 33.376 -28.156 1.00 33.06 104 ALA A CA 1
ATOM 785 C C . ALA A 1 104 ? -21.112 33.233 -26.631 1.00 33.06 104 ALA A C 1
ATOM 787 O O . ALA A 1 104 ? -21.858 32.461 -26.029 1.00 33.06 104 ALA A O 1
ATOM 788 N N . SER A 1 105 ? -20.247 34.031 -26.013 1.00 44.72 105 SER A N 1
ATOM 789 C CA . SER A 1 105 ? -20.270 34.336 -24.586 1.00 44.72 105 SER A CA 1
ATOM 790 C C . SER A 1 105 ? -21.658 34.804 -24.133 1.00 44.72 105 SER A C 1
ATOM 792 O O . SER A 1 105 ? -22.219 35.743 -24.696 1.00 44.72 105 SER A O 1
ATOM 794 N N . SER A 1 106 ? -22.173 34.218 -23.052 1.00 35.03 106 SER A N 1
ATOM 795 C CA . SER A 1 106 ? -23.104 34.906 -22.158 1.00 35.03 106 SER A CA 1
ATOM 796 C C . SER A 1 106 ? -22.982 34.332 -20.749 1.00 35.03 106 SER A C 1
ATOM 798 O O . SER A 1 106 ? -23.431 33.227 -20.451 1.00 35.03 106 SER A O 1
ATOM 800 N N . GLU A 1 107 ? -22.310 35.104 -19.900 1.00 44.97 107 GLU A N 1
ATOM 801 C CA . GLU A 1 107 ? -22.355 34.995 -18.450 1.00 44.97 107 GLU A CA 1
ATOM 802 C C . GLU A 1 107 ? -23.804 35.088 -17.966 1.00 44.97 107 GLU A C 1
ATOM 804 O O . GLU A 1 107 ? -24.421 36.135 -18.129 1.00 44.97 107 GLU A O 1
ATOM 809 N N . VAL A 1 108 ? -24.312 34.061 -17.278 1.00 35.91 108 VAL A N 1
ATOM 810 C CA . VAL A 1 108 ? -25.265 34.265 -16.177 1.00 35.91 108 VAL A CA 1
ATOM 811 C C . VAL A 1 108 ? -25.058 33.182 -15.114 1.00 35.91 108 VAL A C 1
ATOM 813 O O . VAL A 1 108 ? -25.422 32.027 -15.296 1.00 35.91 108 VAL A O 1
ATOM 816 N N . ALA A 1 109 ? -24.466 33.612 -13.999 1.00 45.75 109 ALA A N 1
ATOM 817 C CA . ALA A 1 109 ? -24.653 33.117 -12.635 1.00 45.75 109 ALA A CA 1
ATOM 818 C C . ALA A 1 109 ? -24.776 31.593 -12.427 1.00 45.75 109 ALA A C 1
ATOM 820 O O . ALA A 1 109 ? -25.872 31.045 -12.320 1.00 45.75 109 ALA A O 1
ATOM 821 N N . ALA A 1 110 ? -23.638 30.944 -12.183 1.00 38.53 110 ALA A N 1
ATOM 822 C CA . ALA A 1 110 ? -23.593 29.754 -11.343 1.00 38.53 110 ALA A CA 1
ATOM 823 C C . ALA A 1 110 ? -22.757 30.084 -10.105 1.00 38.53 110 ALA A C 1
ATOM 825 O O . ALA A 1 110 ? -21.571 30.394 -10.204 1.00 38.53 110 ALA A O 1
ATOM 826 N N . SER A 1 111 ? -23.417 30.078 -8.949 1.00 41.16 111 SER A N 1
ATOM 827 C CA . SER A 1 111 ? -22.821 30.252 -7.631 1.00 41.16 111 SER A CA 1
ATOM 828 C C . SER A 1 111 ? -21.587 29.364 -7.477 1.00 41.16 111 SER A C 1
ATOM 830 O O . SER A 1 111 ? -21.684 28.138 -7.434 1.00 41.16 111 SER A O 1
ATOM 832 N N . ALA A 1 112 ? -20.421 29.997 -7.411 1.00 47.06 112 ALA A N 1
ATOM 833 C CA . ALA A 1 112 ? -19.169 29.337 -7.110 1.00 47.06 112 ALA A CA 1
ATOM 834 C C . ALA A 1 112 ? -19.036 29.172 -5.593 1.00 47.06 112 ALA A C 1
ATOM 836 O O . ALA A 1 112 ? -18.673 30.119 -4.903 1.00 47.06 112 ALA A O 1
ATOM 837 N N . THR A 1 113 ? -19.269 27.957 -5.102 1.00 56.06 113 THR A N 1
ATOM 838 C CA . THR A 1 113 ? -18.575 27.435 -3.914 1.00 56.06 113 THR A CA 1
ATOM 839 C C . THR A 1 113 ? -18.497 25.904 -3.967 1.00 56.06 113 THR A C 1
ATOM 841 O O . THR A 1 113 ? -19.415 25.219 -3.531 1.00 56.06 113 THR A O 1
ATOM 844 N N . PRO A 1 114 ? -17.413 25.347 -4.543 1.00 53.75 114 PRO A N 1
ATOM 845 C CA . PRO A 1 114 ? -16.975 23.984 -4.214 1.00 53.75 114 PRO A CA 1
ATOM 846 C C . PRO A 1 114 ? -15.509 23.905 -3.743 1.00 53.75 114 PRO A C 1
ATOM 848 O O . PRO A 1 114 ? -15.044 22.838 -3.358 1.00 53.75 114 PRO A O 1
ATOM 851 N N . ALA A 1 115 ? -14.746 25.003 -3.797 1.00 56.34 115 ALA A N 1
ATOM 852 C CA . ALA A 1 115 ? -13.300 24.963 -3.565 1.00 56.34 115 ALA A CA 1
ATOM 853 C C . ALA A 1 115 ? -12.905 24.975 -2.076 1.00 56.34 115 ALA A C 1
ATOM 855 O O . ALA A 1 115 ? -11.918 24.341 -1.714 1.00 56.34 115 ALA A O 1
ATOM 856 N N . GLU A 1 116 ? -13.657 25.661 -1.208 1.00 53.34 116 GLU A N 1
ATOM 857 C CA . GLU A 1 116 ? -13.297 25.788 0.216 1.00 53.34 116 GLU A CA 1
ATOM 858 C C . GLU A 1 116 ? -13.563 24.500 1.015 1.00 53.34 116 GLU A C 1
ATOM 860 O O . GLU A 1 116 ? -12.732 24.113 1.843 1.00 53.34 116 GLU A O 1
ATOM 865 N N . ASP A 1 117 ? -14.644 23.777 0.704 1.00 55.41 117 ASP A N 1
ATOM 866 C CA . ASP A 1 117 ? -14.982 22.507 1.365 1.00 55.41 117 ASP A CA 1
ATOM 867 C C . ASP A 1 117 ? -13.950 21.411 1.047 1.00 55.41 117 ASP A C 1
ATOM 869 O O . ASP A 1 117 ? -13.419 20.766 1.950 1.00 55.41 117 ASP A O 1
ATOM 873 N N . LEU A 1 118 ? -13.548 21.275 -0.223 1.00 60.38 118 LEU A N 1
ATOM 874 C CA . LEU A 1 118 ? -12.562 20.272 -0.653 1.00 60.38 118 LEU A CA 1
ATOM 875 C C . LEU A 1 118 ? -11.163 20.506 -0.059 1.00 60.38 118 LEU A C 1
ATOM 877 O O . LEU A 1 118 ? -10.448 19.552 0.264 1.00 60.38 118 LEU A O 1
ATOM 881 N N . ILE A 1 119 ? -10.748 21.770 0.083 1.00 62.41 119 ILE A N 1
ATOM 882 C CA . ILE A 1 119 ? -9.464 22.121 0.710 1.00 62.41 119 ILE A CA 1
ATOM 883 C C . ILE A 1 119 ? -9.503 21.790 2.205 1.00 62.41 119 ILE A C 1
ATOM 885 O O . ILE A 1 119 ? -8.522 21.268 2.744 1.00 62.41 119 ILE A O 1
ATOM 889 N N . THR A 1 120 ? -10.631 22.051 2.865 1.00 63.44 120 THR A N 1
ATOM 890 C CA . THR A 1 120 ? -10.834 21.761 4.289 1.00 63.44 120 THR A CA 1
ATOM 891 C C . THR A 1 120 ? -10.806 20.256 4.546 1.00 63.44 120 THR A C 1
ATOM 893 O O . THR A 1 120 ? -10.063 19.799 5.418 1.00 63.44 120 THR A O 1
ATOM 896 N N . ASP A 1 121 ? -11.498 19.475 3.716 1.00 68.81 121 ASP A N 1
ATOM 897 C CA . ASP A 1 121 ? -11.532 18.014 3.802 1.00 68.81 121 ASP A CA 1
ATOM 898 C C . ASP A 1 121 ? -10.156 17.390 3.567 1.00 68.81 121 ASP A C 1
ATOM 900 O O . ASP A 1 121 ? -9.683 16.590 4.379 1.00 68.81 121 ASP A O 1
ATOM 904 N N . LYS A 1 122 ? -9.439 17.809 2.517 1.00 70.44 122 LYS A N 1
ATOM 905 C CA . LYS A 1 122 ? -8.080 17.312 2.257 1.00 70.44 122 LYS A CA 1
ATOM 906 C C . LYS A 1 122 ? -7.120 17.659 3.397 1.00 70.44 122 LYS A C 1
ATOM 908 O O . LYS A 1 122 ? -6.308 16.827 3.797 1.00 70.44 122 LYS A O 1
ATOM 913 N N . THR A 1 123 ? -7.219 18.868 3.946 1.00 71.38 123 THR A N 1
ATOM 914 C CA . THR A 1 123 ? -6.372 19.311 5.065 1.00 71.38 123 THR A CA 1
ATOM 915 C C . THR A 1 123 ? -6.676 18.527 6.341 1.00 71.38 123 THR A C 1
ATOM 917 O O . THR A 1 123 ? -5.744 18.145 7.056 1.00 71.38 123 THR A O 1
ATOM 920 N N . ARG A 1 124 ? -7.954 18.225 6.608 1.00 78.12 124 ARG A N 1
ATOM 921 C CA . ARG A 1 124 ? -8.383 17.387 7.734 1.00 78.12 124 ARG A CA 1
ATOM 922 C C . ARG A 1 124 ? -7.825 15.974 7.613 1.00 78.12 124 ARG A C 1
ATOM 924 O O . ARG A 1 124 ? 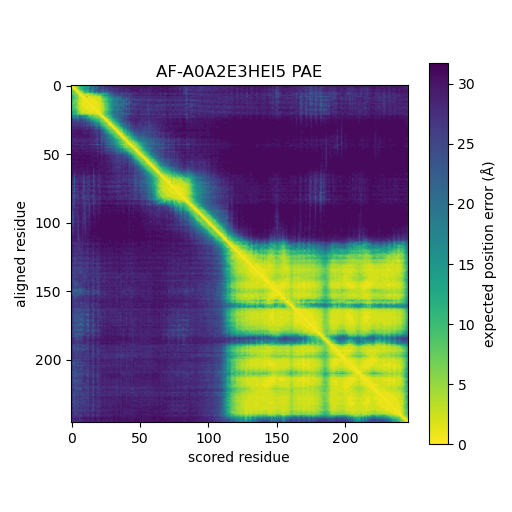-7.217 15.485 8.561 1.00 78.12 124 ARG A O 1
ATOM 931 N N . ILE A 1 125 ? -7.960 15.357 6.443 1.00 76.69 125 ILE A N 1
ATOM 932 C CA . ILE A 1 125 ? -7.486 13.993 6.200 1.00 76.69 125 ILE A CA 1
ATOM 933 C C . ILE A 1 125 ? -5.959 13.907 6.354 1.00 76.69 125 ILE A C 1
ATOM 935 O O . ILE A 1 125 ? -5.441 13.031 7.045 1.00 76.69 125 ILE A O 1
ATOM 939 N N . VAL A 1 126 ? -5.208 14.860 5.795 1.00 79.94 126 VAL A N 1
ATOM 940 C CA . VAL A 1 126 ? -3.746 14.911 5.979 1.00 79.94 126 VAL A CA 1
ATOM 941 C C . VAL A 1 126 ? -3.374 15.097 7.457 1.00 79.94 126 VAL A C 1
ATOM 943 O O . VAL A 1 126 ? -2.413 14.492 7.937 1.00 79.94 126 VAL A O 1
ATOM 946 N N . ALA A 1 127 ? -4.125 15.914 8.202 1.00 77.69 127 ALA A N 1
ATOM 947 C CA . ALA A 1 127 ? -3.901 16.108 9.632 1.00 77.69 127 ALA A CA 1
ATOM 948 C C . ALA A 1 127 ? -4.195 14.843 10.453 1.00 77.69 127 ALA A C 1
ATOM 950 O O . ALA A 1 127 ? -3.433 14.547 11.374 1.00 77.69 127 ALA A O 1
ATOM 951 N N . GLN A 1 128 ? -5.232 14.084 10.092 1.00 84.44 128 GLN A N 1
ATOM 952 C CA . GLN A 1 128 ? -5.610 12.825 10.736 1.00 84.44 128 GLN A CA 1
ATOM 953 C C . GLN A 1 128 ? -4.468 11.805 10.694 1.00 84.44 128 GLN A C 1
ATOM 955 O O . GLN A 1 128 ? -4.131 11.207 11.712 1.00 84.44 128 GLN A O 1
ATOM 960 N N . PHE A 1 129 ? -3.811 11.650 9.542 1.00 87.19 129 PHE A N 1
ATOM 961 C CA . PHE A 1 129 ? -2.724 10.681 9.374 1.00 87.19 129 PHE A CA 1
ATOM 962 C C . PHE A 1 129 ? -1.356 11.160 9.872 1.00 87.19 129 PHE A C 1
ATOM 964 O O . PHE A 1 129 ? -0.398 10.385 9.878 1.00 87.19 129 PHE A O 1
ATOM 971 N N . ARG A 1 130 ? -1.235 12.407 10.341 1.00 85.31 130 ARG A N 1
ATOM 972 C CA . ARG A 1 130 ? 0.029 12.974 10.839 1.00 85.31 130 ARG A CA 1
ATOM 973 C C . ARG A 1 130 ? 0.735 12.109 11.902 1.00 85.31 130 ARG A C 1
ATOM 975 O O . ARG A 1 130 ? 1.955 11.975 11.797 1.00 85.31 130 ARG A O 1
ATOM 982 N N . PRO A 1 131 ? 0.043 11.502 12.891 1.00 88.81 131 PRO A N 1
ATOM 983 C CA . PRO A 1 131 ? 0.694 10.674 13.911 1.00 88.81 131 PRO A CA 1
ATOM 984 C C . PRO A 1 131 ? 1.276 9.365 13.360 1.00 88.81 131 PRO A C 1
ATOM 986 O O . PRO A 1 131 ? 2.180 8.793 13.968 1.00 88.81 131 PRO A O 1
ATOM 989 N N . LEU A 1 132 ? 0.784 8.895 12.208 1.00 90.88 132 LEU A N 1
ATOM 990 C CA . LEU A 1 132 ? 1.163 7.603 11.642 1.00 90.88 132 LEU A CA 1
ATOM 991 C C . LEU A 1 132 ? 2.631 7.575 11.201 1.00 90.88 132 LEU A C 1
ATOM 993 O O . LEU A 1 132 ? 3.292 6.553 11.351 1.00 90.88 132 LEU A O 1
ATOM 997 N N . GLY A 1 133 ? 3.159 8.689 10.687 1.00 90.62 133 GLY A N 1
ATOM 998 C CA . GLY A 1 133 ? 4.528 8.759 10.169 1.00 90.62 133 GLY A CA 1
ATOM 999 C C . GLY A 1 133 ? 5.605 8.427 11.208 1.00 90.62 133 GLY A C 1
ATOM 1000 O O . GLY A 1 133 ? 6.325 7.444 11.020 1.00 90.62 133 GLY A O 1
ATOM 1001 N N . PRO A 1 134 ? 5.709 9.193 12.314 1.00 93.12 134 PRO A N 1
ATOM 1002 C CA . PRO A 1 134 ? 6.663 8.904 13.386 1.00 93.12 134 PRO A CA 1
ATOM 1003 C C . PRO A 1 134 ? 6.493 7.495 13.961 1.00 93.12 134 PRO A C 1
ATOM 1005 O O . PRO A 1 134 ? 7.475 6.798 14.210 1.00 93.12 134 PRO A O 1
ATOM 1008 N N . TRP A 1 135 ? 5.245 7.044 14.100 1.00 95.00 135 TRP A N 1
ATOM 1009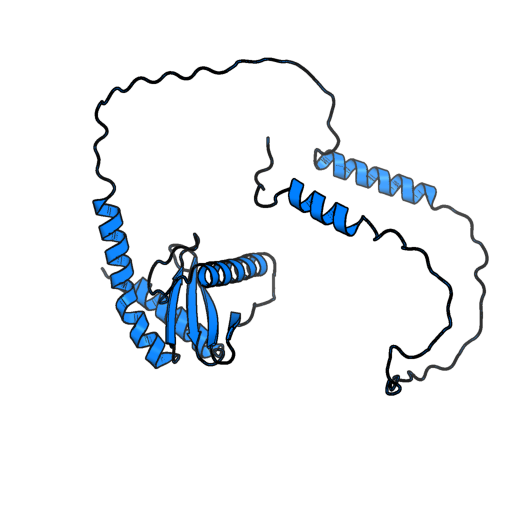 C CA . TRP A 1 135 ? 4.948 5.707 14.596 1.00 95.00 135 TRP A CA 1
ATOM 1010 C C . TRP A 1 135 ? 5.444 4.601 13.649 1.00 95.00 135 TRP A C 1
ATOM 1012 O O . TRP A 1 135 ? 6.062 3.644 14.107 1.00 95.00 135 TRP A O 1
ATOM 1022 N N . LEU A 1 136 ? 5.261 4.734 12.329 1.00 94.19 136 LEU A N 1
ATOM 1023 C CA . LEU A 1 136 ? 5.785 3.779 11.340 1.00 94.19 136 LEU A CA 1
ATOM 1024 C C . LEU A 1 136 ? 7.320 3.746 11.331 1.00 94.19 136 LEU A C 1
ATOM 1026 O O . LEU A 1 136 ? 7.928 2.685 11.154 1.00 94.19 136 LEU A O 1
ATOM 1030 N N . GLN A 1 137 ? 7.963 4.894 11.534 1.00 94.12 137 GLN A N 1
ATOM 1031 C CA . GLN A 1 137 ? 9.417 4.964 11.634 1.00 94.12 137 GLN A CA 1
ATOM 1032 C C . GLN A 1 137 ? 9.936 4.190 12.855 1.00 94.12 137 GLN A C 1
ATOM 1034 O O . GLN A 1 137 ? 10.925 3.468 12.744 1.00 94.12 137 GLN A O 1
ATOM 1039 N N . GLU A 1 138 ? 9.259 4.286 13.997 1.00 95.19 138 GLU A N 1
ATOM 1040 C CA . GLU A 1 138 ? 9.632 3.561 15.214 1.00 95.19 138 GLU A CA 1
ATOM 1041 C C . GLU A 1 138 ? 9.286 2.066 15.130 1.00 95.19 138 GLU A C 1
ATOM 1043 O O . GLU A 1 138 ? 10.136 1.210 15.384 1.00 95.19 138 GLU A O 1
ATOM 1048 N N . ALA A 1 139 ? 8.058 1.741 14.722 1.00 92.75 139 ALA A N 1
ATOM 1049 C CA . ALA A 1 139 ? 7.520 0.388 14.787 1.00 92.75 139 ALA A CA 1
ATOM 1050 C C . ALA A 1 139 ? 8.076 -0.547 13.705 1.00 92.75 139 ALA A C 1
ATOM 1052 O O . ALA A 1 139 ? 8.307 -1.726 13.971 1.00 92.75 139 ALA A O 1
ATOM 1053 N N . VAL A 1 140 ? 8.287 -0.044 12.483 1.00 93.69 140 VAL A N 1
ATOM 1054 C CA . VAL A 1 140 ? 8.711 -0.870 11.335 1.00 93.69 140 VAL A CA 1
ATOM 1055 C C . VAL A 1 140 ? 9.968 -0.352 10.636 1.00 93.69 140 VAL A C 1
ATOM 1057 O O . VAL A 1 140 ? 10.363 -0.894 9.604 1.00 93.69 140 VAL A O 1
ATOM 1060 N N . ARG A 1 141 ? 10.641 0.664 11.198 1.00 94.19 141 ARG A N 1
ATOM 1061 C CA . ARG A 1 141 ? 11.839 1.295 10.609 1.00 94.19 141 ARG A CA 1
ATOM 1062 C C . ARG A 1 141 ? 11.586 1.842 9.203 1.00 94.19 141 ARG A C 1
ATOM 1064 O O . ARG A 1 141 ? 12.460 1.773 8.335 1.00 94.19 141 ARG A O 1
ATOM 1071 N N . ALA A 1 142 ? 10.383 2.374 8.982 1.00 94.25 142 ALA A N 1
ATOM 1072 C CA . ALA A 1 142 ? 10.030 3.038 7.736 1.00 94.25 142 ALA A CA 1
ATOM 1073 C C . ALA A 1 142 ? 10.944 4.248 7.503 1.00 94.25 142 ALA A C 1
ATOM 1075 O O . ALA A 1 142 ? 11.097 5.103 8.371 1.00 94.25 142 ALA A O 1
ATOM 1076 N N . SER A 1 143 ? 11.541 4.325 6.317 1.00 92.69 143 SER A N 1
ATOM 1077 C CA . SER A 1 143 ? 12.259 5.518 5.853 1.00 92.69 143 SER A CA 1
ATOM 1078 C C . SER A 1 143 ? 11.285 6.576 5.335 1.00 92.69 143 SER A C 1
ATOM 1080 O O . SER A 1 143 ? 11.514 7.767 5.498 1.00 92.69 143 SER A O 1
ATOM 1082 N N . SER A 1 144 ? 10.190 6.141 4.711 1.00 92.69 144 SER A N 1
ATOM 1083 C CA . SER A 1 144 ? 9.076 6.991 4.286 1.00 92.69 144 SER A CA 1
ATOM 1084 C C . SER A 1 144 ? 7.816 6.148 4.093 1.00 92.69 144 SER A C 1
ATOM 1086 O O . SER A 1 144 ? 7.881 4.914 4.059 1.00 92.69 144 SER A O 1
ATOM 1088 N N . TYR A 1 145 ? 6.668 6.812 3.973 1.00 94.94 145 TYR A N 1
ATOM 1089 C CA . TYR A 1 145 ? 5.386 6.167 3.716 1.00 94.94 145 TYR A CA 1
ATOM 1090 C C . TYR A 1 145 ? 4.484 7.053 2.854 1.00 94.94 145 TYR A C 1
ATOM 1092 O O . TYR A 1 145 ? 4.659 8.273 2.777 1.00 94.94 145 TYR A O 1
ATOM 1100 N N . PHE A 1 146 ? 3.494 6.428 2.234 1.00 95.19 146 PHE A N 1
ATOM 1101 C CA . PHE A 1 146 ? 2.406 7.099 1.541 1.00 95.19 146 PHE A CA 1
ATOM 1102 C C . PHE A 1 146 ? 1.129 6.264 1.641 1.00 95.19 146 PHE A C 1
ATOM 1104 O O . PHE A 1 146 ? 1.177 5.038 1.757 1.00 95.19 146 PHE A O 1
ATOM 1111 N N . ILE A 1 147 ? -0.016 6.931 1.578 1.00 95.00 147 ILE A N 1
ATOM 1112 C CA . ILE A 1 147 ? -1.340 6.312 1.582 1.00 95.00 147 ILE A CA 1
ATOM 1113 C C . ILE A 1 147 ? -2.045 6.714 0.298 1.00 95.00 147 ILE A C 1
ATOM 1115 O O . ILE A 1 147 ? -2.172 7.907 0.016 1.00 95.00 147 ILE A O 1
ATOM 1119 N N . LEU A 1 148 ? -2.515 5.727 -0.460 1.00 94.19 148 LEU A N 1
ATOM 1120 C CA . LEU A 1 148 ? -3.326 5.950 -1.652 1.00 94.19 148 LEU A CA 1
ATOM 1121 C C . LEU A 1 148 ? -4.785 5.580 -1.396 1.00 94.19 148 LEU A C 1
ATOM 1123 O O . LEU A 1 148 ? -5.071 4.595 -0.708 1.00 94.19 148 LEU A O 1
ATOM 1127 N N . ASN A 1 149 ? -5.696 6.332 -2.011 1.00 91.75 149 ASN A N 1
ATOM 1128 C CA . ASN A 1 149 ? -7.075 5.891 -2.204 1.00 91.75 149 ASN A CA 1
ATOM 1129 C C . ASN A 1 149 ? -7.163 4.861 -3.348 1.00 91.75 149 ASN A C 1
ATOM 1131 O O . ASN A 1 149 ? -6.171 4.505 -3.999 1.00 91.75 149 ASN A O 1
ATOM 1135 N N . ARG A 1 150 ? -8.379 4.381 -3.620 1.00 85.88 150 ARG A N 1
ATOM 1136 C CA . ARG A 1 150 ? -8.665 3.444 -4.716 1.00 85.88 150 ARG A CA 1
ATOM 1137 C C . ARG A 1 150 ? -8.336 4.038 -6.095 1.00 85.88 150 ARG A C 1
ATOM 1139 O O . ARG A 1 150 ? -7.979 3.309 -7.033 1.00 85.88 150 ARG A O 1
ATOM 1146 N N . GLU A 1 151 ? -8.439 5.353 -6.216 1.00 88.06 151 GLU A N 1
ATOM 1147 C CA . GLU A 1 151 ? -8.189 6.154 -7.411 1.00 88.06 151 GLU A CA 1
ATOM 1148 C C . GLU A 1 151 ? -6.686 6.364 -7.658 1.00 88.06 151 GLU A C 1
ATOM 1150 O O . GLU A 1 151 ? -6.300 6.769 -8.754 1.00 88.06 151 GLU A O 1
ATOM 1155 N N . GLY A 1 152 ? -5.826 5.979 -6.708 1.00 87.19 152 GLY A N 1
ATOM 1156 C CA . GLY A 1 152 ? -4.371 6.109 -6.794 1.00 87.19 152 GLY A CA 1
ATOM 1157 C C . GLY A 1 152 ? -3.844 7.490 -6.417 1.00 87.19 152 GLY A C 1
ATOM 1158 O O . GLY A 1 152 ? -2.674 7.776 -6.664 1.00 87.19 152 GLY A O 1
ATOM 1159 N N . GLU A 1 153 ? -4.688 8.342 -5.847 1.00 90.12 153 GLU A N 1
ATOM 1160 C CA . GLU A 1 153 ? -4.319 9.658 -5.348 1.00 90.12 153 GLU A CA 1
ATOM 1161 C C . GLU A 1 153 ? -3.728 9.545 -3.947 1.00 90.12 153 GLU A C 1
ATOM 1163 O O . GLU A 1 153 ? -4.172 8.738 -3.127 1.00 90.12 153 GLU A O 1
ATOM 1168 N N . VAL A 1 154 ? -2.727 10.378 -3.668 1.00 91.88 154 VAL A N 1
ATOM 1169 C CA . VAL A 1 154 ? -2.077 10.416 -2.360 1.00 91.88 154 VAL A CA 1
ATOM 1170 C C . VAL A 1 154 ? -2.976 11.153 -1.374 1.00 91.88 154 VAL A C 1
ATOM 1172 O O . VAL A 1 154 ? -3.228 12.351 -1.513 1.00 91.88 154 VAL A O 1
ATOM 1175 N N . VAL A 1 155 ? -3.439 10.415 -0.371 1.00 90.69 155 VAL A N 1
ATOM 1176 C CA . VAL A 1 155 ? -4.339 10.889 0.684 1.00 90.69 155 VAL A CA 1
ATOM 1177 C C . VAL A 1 155 ? -3.542 11.466 1.851 1.00 90.69 155 VAL A C 1
ATOM 1179 O O . VAL A 1 155 ? -3.900 12.499 2.409 1.00 90.69 155 VAL A O 1
ATOM 1182 N N . ALA A 1 156 ? -2.437 10.810 2.202 1.00 89.44 156 ALA A N 1
ATOM 1183 C CA . ALA A 1 156 ? -1.508 11.266 3.222 1.00 89.44 156 ALA A CA 1
ATOM 1184 C C . ALA A 1 156 ? -0.136 10.617 3.054 1.00 89.44 156 ALA A C 1
ATOM 1186 O O . ALA A 1 156 ? 0.035 9.639 2.322 1.00 89.44 156 ALA A O 1
ATOM 1187 N N . GLY A 1 157 ? 0.851 11.176 3.749 1.00 84.50 157 GLY A N 1
ATOM 1188 C CA . GLY A 1 157 ? 2.244 10.881 3.455 1.00 84.50 157 GLY A CA 1
ATOM 1189 C C . GLY A 1 157 ? 2.624 11.366 2.055 1.00 84.50 157 GLY A C 1
ATOM 1190 O O . GLY A 1 157 ? 1.889 12.110 1.403 1.00 84.50 157 GLY A O 1
ATOM 1191 N N . GLY A 1 158 ? 3.806 10.973 1.607 1.00 84.56 158 GLY A N 1
ATOM 1192 C CA . GLY A 1 158 ? 4.346 11.424 0.336 1.00 84.56 158 GLY A CA 1
ATOM 1193 C C . GLY A 1 158 ? 5.848 11.231 0.284 1.00 84.56 158 GLY A C 1
ATOM 1194 O O . GLY A 1 158 ? 6.559 11.434 1.266 1.00 84.56 158 GLY A O 1
ATOM 1195 N N . LEU A 1 159 ? 6.317 10.811 -0.880 1.00 85.88 159 LEU A N 1
ATOM 1196 C CA . LEU A 1 159 ? 7.732 10.691 -1.182 1.00 85.88 159 LEU A CA 1
ATOM 1197 C C . LEU A 1 159 ? 8.242 12.019 -1.738 1.00 85.88 159 LEU A C 1
ATOM 1199 O O . LEU A 1 159 ? 7.580 12.655 -2.558 1.00 85.88 159 LEU A O 1
ATOM 1203 N N . GLU A 1 160 ? 9.437 12.414 -1.315 1.00 77.94 160 GLU A N 1
ATOM 1204 C CA . GLU A 1 160 ? 10.142 13.549 -1.901 1.00 77.94 160 GLU A CA 1
ATOM 1205 C C . GLU A 1 160 ? 10.562 13.188 -3.340 1.00 77.94 160 GLU A C 1
ATOM 1207 O O . GLU A 1 160 ? 11.134 12.119 -3.572 1.00 77.94 160 GLU A O 1
ATOM 1212 N N . ASN A 1 161 ? 10.307 14.093 -4.296 1.00 67.06 161 ASN A N 1
ATOM 1213 C CA . ASN A 1 161 ? 10.509 13.945 -5.754 1.00 67.06 161 ASN A CA 1
ATOM 1214 C C . ASN A 1 161 ? 9.414 13.149 -6.503 1.00 67.06 161 ASN A C 1
ATOM 1216 O O . ASN A 1 161 ? 8.593 12.468 -5.888 1.00 67.06 161 ASN A O 1
ATOM 1220 N N . ASP A 1 162 ? 9.384 13.280 -7.842 1.00 66.12 162 ASP A N 1
ATOM 1221 C CA . ASP A 1 162 ? 8.380 12.697 -8.757 1.00 66.12 162 ASP A CA 1
ATOM 1222 C C . ASP A 1 162 ? 8.270 11.168 -8.612 1.00 66.12 162 ASP A C 1
ATOM 1224 O O . ASP A 1 162 ? 8.942 10.363 -9.260 1.00 66.12 162 ASP A O 1
ATOM 1228 N N . SER A 1 163 ? 7.396 10.780 -7.693 1.00 86.56 163 SER A N 1
ATOM 1229 C CA . SER A 1 163 ? 7.154 9.426 -7.209 1.00 86.56 163 SER A CA 1
ATOM 1230 C C . SER A 1 163 ? 5.925 8.802 -7.866 1.00 86.56 163 SER A C 1
ATOM 1232 O O . SER A 1 163 ? 5.494 7.715 -7.477 1.00 86.56 163 SER A O 1
ATOM 1234 N N . ALA A 1 164 ? 5.396 9.431 -8.923 1.00 90.00 164 ALA A N 1
ATOM 1235 C CA . ALA A 1 164 ? 4.204 8.977 -9.632 1.00 90.00 164 ALA A CA 1
ATOM 1236 C C . ALA A 1 164 ? 4.320 7.520 -10.104 1.00 90.00 164 ALA A C 1
ATOM 1238 O O . ALA A 1 164 ? 3.345 6.767 -10.068 1.00 90.00 164 ALA A O 1
ATOM 1239 N N . LYS A 1 165 ? 5.525 7.087 -10.497 1.00 91.81 165 LYS A N 1
ATOM 1240 C CA . LYS A 1 165 ? 5.793 5.691 -10.876 1.00 91.81 165 LYS A CA 1
ATOM 1241 C C . LYS A 1 165 ? 5.585 4.724 -9.707 1.00 91.81 165 LYS A C 1
ATOM 1243 O O . LYS A 1 165 ? 4.959 3.687 -9.899 1.00 91.81 165 LYS A O 1
ATOM 1248 N N . LEU A 1 166 ? 6.060 5.063 -8.508 1.00 92.94 166 LEU A N 1
ATOM 1249 C CA . LEU A 1 166 ? 5.920 4.211 -7.323 1.00 92.94 166 LEU A CA 1
ATOM 1250 C C . LEU A 1 166 ? 4.460 4.100 -6.886 1.00 92.94 166 LEU A C 1
ATOM 1252 O O . LEU A 1 166 ? 3.996 2.995 -6.607 1.00 92.94 166 LEU A O 1
ATOM 1256 N N . TYR A 1 167 ? 3.709 5.203 -6.930 1.00 95.19 167 TYR A N 1
ATOM 1257 C CA . TYR A 1 167 ? 2.274 5.183 -6.641 1.00 95.19 167 TYR A CA 1
ATOM 1258 C C . TYR A 1 167 ? 1.504 4.302 -7.633 1.00 95.19 167 TYR A C 1
ATOM 1260 O O . TYR A 1 167 ? 0.690 3.474 -7.223 1.00 95.19 167 TYR A O 1
ATOM 1268 N N . ARG A 1 168 ? 1.810 4.400 -8.937 1.00 95.00 168 ARG A N 1
ATOM 1269 C CA . ARG A 1 168 ? 1.209 3.538 -9.972 1.00 95.00 168 ARG A CA 1
ATOM 1270 C C . ARG A 1 168 ? 1.529 2.062 -9.754 1.00 95.00 168 ARG A C 1
ATOM 1272 O O . ARG A 1 168 ? 0.635 1.226 -9.874 1.00 95.00 168 ARG A O 1
ATOM 1279 N N . VAL A 1 169 ? 2.777 1.743 -9.416 1.00 95.12 169 VAL A N 1
ATOM 1280 C CA . VAL A 1 169 ? 3.205 0.367 -9.132 1.00 95.12 169 VAL A CA 1
ATOM 1281 C C . VAL A 1 169 ? 2.473 -0.182 -7.908 1.00 95.12 169 VAL A C 1
ATOM 1283 O O . VAL A 1 169 ? 1.857 -1.242 -8.004 1.00 95.12 169 VAL A O 1
ATOM 1286 N N . ALA A 1 170 ? 2.466 0.550 -6.791 1.00 95.31 170 ALA A N 1
ATOM 1287 C CA . ALA A 1 170 ? 1.770 0.138 -5.573 1.00 95.31 170 ALA A CA 1
ATOM 1288 C C . ALA A 1 170 ? 0.274 -0.095 -5.827 1.00 95.31 170 ALA A C 1
ATOM 1290 O O . ALA A 1 170 ? -0.274 -1.119 -5.420 1.00 95.31 170 ALA A O 1
ATOM 1291 N N . ARG A 1 171 ? -0.368 0.805 -6.580 1.00 95.19 171 ARG A N 1
ATOM 1292 C CA . ARG A 1 171 ? -1.768 0.664 -6.985 1.00 95.19 171 ARG A CA 1
ATOM 1293 C C . ARG A 1 171 ? -2.015 -0.588 -7.816 1.00 95.19 171 ARG A C 1
ATOM 1295 O O . ARG A 1 171 ? -2.917 -1.356 -7.497 1.00 95.19 171 ARG A O 1
ATOM 1302 N N . THR A 1 172 ? -1.223 -0.791 -8.865 1.00 94.62 172 THR A N 1
ATOM 1303 C CA . THR A 1 172 ? -1.387 -1.923 -9.789 1.00 94.62 172 THR A CA 1
ATOM 1304 C C . THR A 1 172 ? -1.242 -3.248 -9.045 1.00 94.62 172 THR A C 1
ATOM 1306 O O . THR A 1 172 ? -2.066 -4.145 -9.205 1.00 94.62 172 THR A O 1
ATOM 1309 N N . VAL A 1 173 ? -0.243 -3.351 -8.165 1.00 93.56 173 VAL A N 1
ATOM 1310 C CA . VAL A 1 173 ? -0.004 -4.554 -7.360 1.00 93.56 173 VAL A CA 1
ATOM 1311 C C . VAL A 1 173 ? -1.137 -4.795 -6.362 1.00 93.56 173 VAL A C 1
ATOM 1313 O O . VAL A 1 173 ? -1.645 -5.912 -6.275 1.00 93.56 173 VAL A O 1
ATOM 1316 N N . ALA A 1 174 ? -1.603 -3.759 -5.661 1.00 92.06 174 ALA A N 1
ATOM 1317 C CA . ALA A 1 174 ? -2.741 -3.882 -4.752 1.00 92.06 174 ALA A CA 1
ATOM 1318 C C . ALA A 1 174 ? -4.029 -4.312 -5.481 1.00 92.06 174 ALA A C 1
ATOM 1320 O O . ALA A 1 174 ? -4.779 -5.146 -4.976 1.00 92.06 174 ALA A O 1
ATOM 1321 N N . GLN A 1 175 ? -4.276 -3.791 -6.687 1.00 90.06 175 GLN A N 1
ATOM 1322 C CA . GLN A 1 175 ? -5.431 -4.163 -7.510 1.00 90.06 175 GLN A CA 1
ATOM 1323 C C . GLN A 1 175 ? -5.340 -5.600 -8.035 1.00 90.06 175 GLN A C 1
ATOM 1325 O O . GLN A 1 175 ? -6.334 -6.329 -7.999 1.00 90.06 175 GLN A O 1
ATOM 1330 N N . ALA A 1 176 ? -4.158 -6.032 -8.477 1.00 89.19 176 ALA A N 1
ATOM 1331 C CA . ALA A 1 176 ? -3.918 -7.414 -8.884 1.00 89.19 176 ALA A CA 1
ATOM 1332 C C . ALA A 1 176 ? -4.195 -8.387 -7.727 1.00 89.19 176 ALA A C 1
ATOM 1334 O O . ALA A 1 176 ? -4.844 -9.411 -7.908 1.00 89.19 176 ALA A O 1
ATOM 1335 N N . VAL A 1 177 ? -3.790 -8.028 -6.510 1.00 87.25 177 VAL A N 1
ATOM 1336 C CA . VAL A 1 177 ? -4.044 -8.833 -5.306 1.00 87.25 177 VAL A CA 1
ATOM 1337 C C . VAL A 1 177 ? -5.517 -8.843 -4.934 1.00 87.25 177 VAL A C 1
ATOM 1339 O O . VAL A 1 177 ? -6.067 -9.888 -4.604 1.00 87.25 177 VAL A O 1
ATOM 1342 N N . TYR A 1 178 ? -6.185 -7.697 -5.016 1.00 84.56 178 TYR A N 1
ATOM 1343 C CA . TYR A 1 178 ? -7.611 -7.603 -4.736 1.00 84.56 178 TYR A CA 1
ATOM 1344 C C . TYR A 1 178 ? -8.454 -8.448 -5.703 1.00 84.56 178 TYR A C 1
ATOM 1346 O O . TYR A 1 178 ? -9.367 -9.156 -5.280 1.00 84.56 178 TYR A O 1
ATOM 1354 N N . THR A 1 179 ? -8.139 -8.398 -7.000 1.00 82.56 179 THR A N 1
ATOM 1355 C CA . THR A 1 179 ? -8.808 -9.216 -8.023 1.00 82.56 179 THR A CA 1
ATOM 1356 C C . THR A 1 179 ? -8.498 -10.695 -7.826 1.00 82.56 179 THR A C 1
ATOM 1358 O O . THR A 1 179 ? -9.420 -11.506 -7.769 1.00 82.56 179 THR A O 1
ATOM 1361 N N . ALA A 1 180 ? -7.235 -11.050 -7.602 1.00 81.31 180 ALA A N 1
ATOM 1362 C CA . ALA A 1 180 ? -6.841 -12.420 -7.310 1.00 81.31 180 ALA A CA 1
ATOM 1363 C C . ALA A 1 180 ? -7.529 -12.971 -6.048 1.00 81.31 180 ALA A C 1
ATOM 1365 O O . ALA A 1 180 ? -8.078 -14.062 -6.110 1.00 81.31 180 ALA A O 1
ATOM 1366 N N . ASN A 1 181 ? -7.625 -12.210 -4.953 1.00 78.19 181 ASN A N 1
ATOM 1367 C CA . ASN A 1 181 ? -8.344 -12.626 -3.739 1.00 78.19 181 ASN A CA 1
ATOM 1368 C C . ASN A 1 181 ? -9.856 -12.798 -3.956 1.00 78.19 181 ASN A C 1
ATOM 1370 O O . ASN A 1 181 ? -10.493 -13.562 -3.239 1.00 78.19 181 ASN A O 1
ATOM 1374 N N . ARG A 1 182 ? -10.454 -12.102 -4.931 1.00 75.62 182 ARG A N 1
ATOM 1375 C CA . ARG A 1 182 ? -11.865 -12.307 -5.298 1.00 75.62 182 ARG A CA 1
ATOM 1376 C C . ARG A 1 182 ? -12.096 -13.568 -6.121 1.00 75.62 182 ARG A C 1
ATOM 1378 O O . ARG A 1 182 ? -13.182 -14.135 -6.050 1.00 75.62 182 ARG A O 1
ATOM 1385 N N . HIS A 1 183 ? -11.103 -13.990 -6.897 1.00 71.12 183 HIS A N 1
ATOM 1386 C CA . HIS A 1 183 ? -11.195 -15.166 -7.764 1.00 71.12 183 HIS A CA 1
ATOM 1387 C C . HIS A 1 183 ? -10.573 -16.428 -7.146 1.00 71.12 183 HIS A C 1
ATOM 1389 O O . HIS A 1 183 ? -10.917 -17.538 -7.547 1.00 71.12 183 HIS A O 1
ATOM 1395 N N . ALA A 1 184 ? -9.691 -16.284 -6.156 1.00 64.31 184 ALA A N 1
ATOM 1396 C CA . ALA A 1 184 ? -9.044 -17.382 -5.455 1.00 64.31 184 ALA A CA 1
ATOM 1397 C C . ALA A 1 184 ? -9.843 -17.754 -4.199 1.00 64.31 184 ALA A C 1
ATOM 1399 O O . ALA A 1 184 ? -9.880 -17.011 -3.224 1.00 64.31 184 ALA A O 1
ATOM 1400 N N . ALA A 1 185 ? -10.449 -18.942 -4.198 1.00 57.72 185 ALA A N 1
ATOM 1401 C CA . ALA A 1 185 ? -11.216 -19.438 -3.056 1.00 57.72 185 ALA A CA 1
ATOM 1402 C C . ALA A 1 185 ? -10.349 -19.807 -1.828 1.00 57.72 185 ALA A C 1
ATOM 1404 O O . ALA A 1 185 ? -10.900 -20.008 -0.748 1.00 57.72 185 ALA A O 1
ATOM 1405 N N . THR A 1 186 ? -9.019 -19.930 -1.967 1.00 52.62 186 THR A N 1
ATOM 1406 C CA . THR A 1 186 ? -8.167 -20.538 -0.918 1.00 52.62 186 THR A CA 1
ATOM 1407 C C . THR A 1 186 ? -6.694 -20.096 -0.865 1.00 52.62 186 THR A C 1
ATOM 1409 O O . THR A 1 186 ? -5.987 -20.521 0.047 1.00 52.62 186 THR A O 1
ATOM 1412 N N . ALA A 1 187 ? -6.194 -19.252 -1.775 1.00 53.78 187 ALA A N 1
ATOM 1413 C CA . ALA A 1 187 ? -4.789 -18.823 -1.751 1.00 53.78 187 ALA A CA 1
ATOM 1414 C C . ALA A 1 187 ? -4.651 -17.426 -1.130 1.00 53.78 187 ALA A C 1
ATOM 1416 O O . ALA A 1 187 ? -4.902 -16.422 -1.790 1.00 53.78 187 ALA A O 1
ATOM 1417 N N . ALA A 1 188 ? -4.239 -17.364 0.139 1.00 58.19 188 ALA A N 1
ATOM 1418 C CA . ALA A 1 188 ? -3.845 -16.108 0.766 1.00 58.19 188 ALA A CA 1
ATOM 1419 C C . ALA A 1 188 ? -2.557 -15.601 0.101 1.00 58.19 188 ALA A C 1
ATOM 1421 O O . ALA A 1 188 ? -1.496 -16.217 0.229 1.00 58.19 188 ALA A O 1
ATOM 1422 N N . LEU A 1 189 ? -2.653 -14.494 -0.633 1.00 66.06 189 LEU A N 1
ATOM 1423 C CA . LEU A 1 189 ? -1.483 -13.819 -1.182 1.00 66.06 189 LEU A CA 1
ATOM 1424 C C . LEU A 1 189 ? -0.621 -13.310 -0.019 1.00 66.06 189 LEU A C 1
ATOM 1426 O O . LEU A 1 189 ? -1.118 -12.636 0.882 1.00 66.06 189 LEU A O 1
ATOM 1430 N N . GLY A 1 190 ? 0.654 -13.705 -0.012 1.00 79.94 190 GLY A N 1
ATOM 1431 C CA . GLY A 1 190 ? 1.614 -13.301 1.015 1.00 79.94 190 GLY A CA 1
ATOM 1432 C C . GLY A 1 190 ? 1.945 -11.806 0.969 1.00 79.94 190 GLY A C 1
ATOM 1433 O O . GLY A 1 190 ? 1.390 -11.045 0.178 1.00 79.94 190 GLY A O 1
ATOM 1434 N N . ASN A 1 191 ? 2.890 -11.384 1.810 1.00 89.75 191 ASN A N 1
ATOM 1435 C CA . ASN A 1 191 ? 3.322 -9.986 1.885 1.00 89.75 191 ASN A CA 1
ATOM 1436 C C . ASN A 1 191 ? 3.853 -9.478 0.535 1.00 89.75 191 ASN A C 1
ATOM 1438 O O . ASN A 1 191 ? 4.700 -10.120 -0.097 1.00 89.75 191 ASN A O 1
ATOM 1442 N N . LEU A 1 192 ? 3.396 -8.294 0.127 1.00 92.94 192 LEU A N 1
ATOM 1443 C CA . LEU A 1 192 ? 3.729 -7.699 -1.162 1.00 92.94 192 LEU A CA 1
ATOM 1444 C C . LEU A 1 192 ? 4.912 -6.754 -0.997 1.00 92.94 192 LEU A C 1
ATOM 1446 O O . LEU A 1 192 ? 4.761 -5.635 -0.513 1.00 92.94 192 LEU A O 1
ATOM 1450 N N . HIS A 1 193 ? 6.076 -7.190 -1.459 1.00 94.19 193 HIS A N 1
ATOM 1451 C CA . HIS A 1 193 ? 7.294 -6.399 -1.394 1.00 94.19 193 HIS A CA 1
ATOM 1452 C C . HIS A 1 193 ? 7.892 -6.217 -2.788 1.00 94.19 193 HIS A C 1
ATOM 1454 O O . HIS A 1 193 ? 7.937 -7.138 -3.603 1.00 94.19 193 HIS A O 1
ATOM 1460 N N . ILE A 1 194 ? 8.359 -5.006 -3.070 1.00 94.88 194 ILE A N 1
ATOM 1461 C CA . ILE A 1 194 ? 8.874 -4.600 -4.375 1.00 94.88 194 ILE A CA 1
ATOM 1462 C C . ILE A 1 194 ? 10.253 -3.998 -4.159 1.00 94.88 194 ILE A C 1
ATOM 1464 O O . ILE A 1 194 ? 10.413 -2.996 -3.463 1.00 94.88 194 ILE A O 1
ATOM 1468 N N . LYS A 1 195 ? 11.277 -4.607 -4.752 1.00 94.88 195 LYS A N 1
ATOM 1469 C CA . LYS A 1 195 ?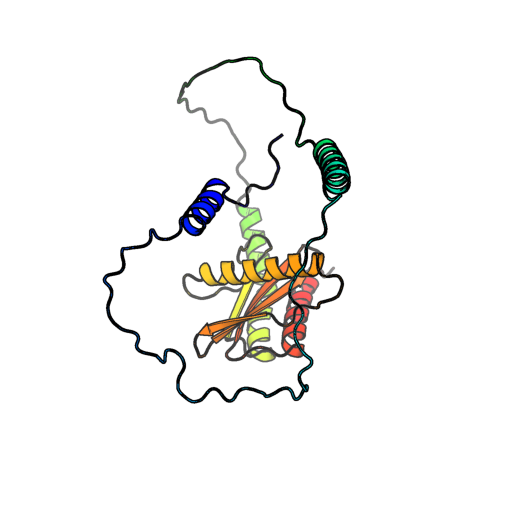 12.645 -4.095 -4.661 1.00 94.88 195 LYS A CA 1
ATOM 1470 C C . LYS A 1 195 ? 12.795 -2.874 -5.571 1.00 94.88 195 LYS A C 1
ATOM 1472 O O . LYS A 1 195 ? 12.745 -3.015 -6.788 1.00 94.88 195 LYS A O 1
ATOM 1477 N N . ILE A 1 196 ? 12.990 -1.690 -4.987 1.00 92.19 196 ILE A N 1
ATOM 1478 C CA . ILE A 1 196 ? 13.200 -0.440 -5.740 1.00 92.19 196 ILE A CA 1
ATOM 1479 C C . ILE A 1 196 ? 14.685 -0.248 -6.043 1.00 92.19 196 ILE A C 1
ATOM 1481 O O . ILE A 1 196 ? 15.062 0.146 -7.143 1.00 92.19 196 ILE A O 1
ATOM 1485 N N . SER A 1 197 ? 15.538 -0.516 -5.057 1.00 90.44 197 SER A N 1
ATOM 1486 C CA . SER A 1 197 ? 16.988 -0.376 -5.171 1.00 90.44 197 SER A CA 1
ATOM 1487 C C . SER A 1 197 ? 17.693 -1.449 -4.330 1.00 90.44 197 SER A C 1
ATOM 1489 O O . SER A 1 197 ? 17.034 -2.190 -3.594 1.00 90.44 197 SER A O 1
ATOM 1491 N N . PRO A 1 198 ? 19.032 -1.576 -4.398 1.00 90.56 198 PRO A N 1
ATOM 1492 C CA . PRO A 1 198 ? 19.763 -2.535 -3.569 1.00 90.56 198 PRO A CA 1
ATOM 1493 C C . PRO A 1 198 ? 19.532 -2.368 -2.061 1.00 90.56 198 PRO A C 1
ATOM 1495 O O . PRO A 1 198 ? 19.638 -3.350 -1.332 1.00 90.56 198 PRO A O 1
ATOM 1498 N N . ALA A 1 199 ? 19.209 -1.153 -1.610 1.00 92.19 199 ALA A N 1
ATOM 1499 C CA . ALA A 1 199 ? 19.061 -0.811 -0.198 1.00 92.19 199 ALA A CA 1
ATOM 1500 C C . ALA A 1 199 ? 17.619 -0.467 0.211 1.00 92.19 199 ALA A C 1
ATOM 1502 O O . ALA A 1 199 ? 17.393 -0.161 1.378 1.00 92.19 199 ALA A O 1
ATOM 1503 N N . VAL A 1 200 ? 16.661 -0.469 -0.725 1.00 93.69 200 VAL A N 1
ATOM 1504 C CA . VAL A 1 200 ? 15.284 -0.022 -0.470 1.00 93.69 200 VAL A CA 1
ATOM 1505 C C . VAL A 1 200 ? 14.276 -0.987 -1.079 1.00 93.69 200 VAL A C 1
ATOM 1507 O O . VAL A 1 200 ? 14.304 -1.293 -2.276 1.00 93.69 200 VAL A O 1
ATOM 1510 N N . VAL A 1 201 ? 13.343 -1.413 -0.236 1.00 95.88 201 VAL A N 1
ATOM 1511 C CA . VAL A 1 201 ? 12.181 -2.228 -0.571 1.00 95.88 201 VAL A CA 1
ATOM 1512 C C . VAL A 1 201 ? 10.921 -1.431 -0.253 1.00 95.88 201 VAL A C 1
ATOM 1514 O O . VAL A 1 201 ? 10.852 -0.747 0.766 1.00 95.88 201 VAL A O 1
ATOM 1517 N N . MET A 1 202 ? 9.933 -1.516 -1.134 1.00 96.19 202 MET A N 1
ATOM 1518 C CA . MET A 1 202 ? 8.594 -0.991 -0.912 1.00 96.19 202 MET A CA 1
ATOM 1519 C C . MET A 1 202 ? 7.654 -2.118 -0.534 1.00 96.19 202 MET A C 1
ATOM 1521 O O . MET A 1 202 ? 7.430 -3.025 -1.331 1.00 96.19 202 MET A O 1
ATOM 1525 N N . GLU A 1 203 ? 7.089 -2.031 0.659 1.00 96.50 203 GLU A N 1
ATOM 1526 C CA . GLU A 1 203 ? 5.966 -2.860 1.075 1.00 96.50 203 GLU A CA 1
ATOM 1527 C C . GLU A 1 203 ? 4.670 -2.212 0.610 1.00 96.50 203 GLU A C 1
ATOM 1529 O O . GLU A 1 203 ? 4.476 -1.005 0.776 1.00 96.50 203 GLU A O 1
ATOM 1534 N N . VAL A 1 204 ? 3.789 -3.018 0.030 1.00 96.69 204 VAL A N 1
ATOM 1535 C CA . VAL A 1 204 ? 2.459 -2.610 -0.410 1.00 96.69 204 VAL A CA 1
ATOM 1536 C C . VAL A 1 204 ? 1.446 -3.346 0.451 1.00 96.69 204 VAL A C 1
ATOM 1538 O O . VAL A 1 204 ? 1.350 -4.569 0.413 1.00 96.69 204 VAL A O 1
ATOM 1541 N N . ILE A 1 205 ? 0.674 -2.604 1.235 1.00 95.31 205 ILE A N 1
ATOM 1542 C CA . ILE A 1 205 ? -0.267 -3.164 2.203 1.00 95.31 205 ILE A CA 1
ATOM 1543 C C . ILE A 1 205 ? -1.671 -2.663 1.848 1.00 95.31 205 ILE A C 1
ATOM 1545 O O . ILE A 1 205 ? -2.029 -1.533 2.191 1.00 95.31 205 ILE A O 1
ATOM 1549 N N . PRO A 1 206 ? -2.478 -3.465 1.130 1.00 93.81 206 PRO A N 1
ATOM 1550 C CA . PRO A 1 206 ? -3.890 -3.174 0.930 1.00 93.81 206 PRO A CA 1
ATOM 1551 C C . PRO A 1 206 ? -4.627 -3.279 2.268 1.00 93.81 206 PRO A C 1
ATOM 1553 O O . PRO A 1 206 ? -4.547 -4.302 2.947 1.00 93.81 206 PRO A O 1
ATOM 1556 N N . VAL A 1 207 ? -5.358 -2.233 2.643 1.00 92.44 207 VAL A N 1
ATOM 1557 C CA . VAL A 1 207 ? -6.130 -2.177 3.887 1.00 92.44 207 VAL A CA 1
ATOM 1558 C C . VAL A 1 207 ? -7.582 -1.872 3.547 1.00 92.44 207 VAL A C 1
ATOM 1560 O O . VAL A 1 207 ? -7.898 -0.821 2.992 1.00 92.44 207 VAL A O 1
ATOM 1563 N N . ASN A 1 208 ? -8.476 -2.799 3.881 1.00 89.31 208 ASN A N 1
ATOM 1564 C CA . ASN A 1 208 ? -9.912 -2.602 3.715 1.00 89.31 208 ASN A CA 1
ATOM 1565 C C . ASN A 1 208 ? -10.455 -1.803 4.900 1.00 89.31 208 ASN A C 1
ATOM 1567 O O . ASN A 1 208 ? -10.301 -2.214 6.048 1.00 89.31 208 ASN A O 1
ATOM 1571 N N . THR A 1 209 ? -11.109 -0.685 4.611 1.00 86.56 209 THR A N 1
ATOM 1572 C CA . THR A 1 209 ? -11.752 0.190 5.597 1.00 86.56 209 THR A CA 1
ATOM 1573 C C . THR A 1 209 ? -13.257 0.244 5.325 1.00 86.56 209 THR A C 1
ATOM 1575 O O . THR A 1 209 ? -13.715 -0.186 4.262 1.00 86.56 209 THR A O 1
ATOM 1578 N N . SER A 1 210 ? -14.040 0.805 6.248 1.00 81.25 210 SER A N 1
ATOM 1579 C CA . SER A 1 210 ? -15.480 1.028 6.041 1.00 81.25 210 SER A CA 1
ATOM 1580 C C . SER A 1 210 ? -15.783 1.971 4.868 1.00 81.25 210 SER A C 1
ATOM 1582 O O . SER A 1 210 ? -16.824 1.836 4.231 1.00 81.25 210 SER A O 1
ATOM 1584 N N . GLN A 1 211 ? -14.858 2.881 4.551 1.00 76.06 211 GLN A N 1
ATOM 1585 C CA . GLN A 1 211 ? -14.969 3.862 3.466 1.00 76.06 211 GLN A CA 1
ATOM 1586 C C . GLN A 1 211 ? -14.430 3.3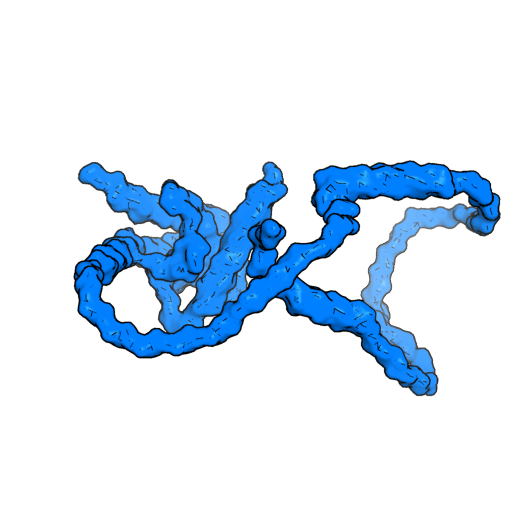37 2.123 1.00 76.06 211 GLN A C 1
ATOM 1588 O O . GLN A 1 211 ? -14.539 4.006 1.099 1.00 76.06 211 GLN A O 1
ATOM 1593 N N . GLY A 1 212 ? -13.837 2.140 2.106 1.00 83.06 212 GLY A N 1
ATOM 1594 C CA . GLY A 1 212 ? -13.214 1.547 0.923 1.00 83.06 212 GLY A CA 1
ATOM 1595 C C . GLY A 1 212 ? -11.793 1.044 1.173 1.00 83.06 212 GLY A C 1
ATOM 1596 O O . GLY A 1 212 ? -11.296 1.037 2.298 1.00 83.06 212 GLY A O 1
ATOM 1597 N N . SER A 1 213 ? -11.129 0.581 0.114 1.00 87.62 213 SER A N 1
ATOM 1598 C CA . SER A 1 213 ? -9.748 0.096 0.208 1.00 87.62 213 SER A CA 1
ATOM 1599 C C . SER A 1 213 ? -8.768 1.262 0.150 1.00 87.62 213 SER A C 1
ATOM 1601 O O . SER A 1 213 ? -8.773 2.031 -0.811 1.00 87.62 213 SER A O 1
ATOM 1603 N N . LEU A 1 214 ? -7.883 1.328 1.138 1.00 92.94 214 LEU A N 1
ATOM 1604 C CA . LEU A 1 214 ? -6.677 2.145 1.110 1.00 92.94 214 LEU A CA 1
ATOM 1605 C C . LEU A 1 214 ? -5.470 1.273 0.781 1.00 92.94 214 LEU A C 1
ATOM 1607 O O . LEU A 1 214 ? -5.490 0.053 0.960 1.00 92.94 214 LEU A O 1
ATOM 1611 N N . ILE A 1 215 ? -4.411 1.906 0.295 1.00 95.62 215 ILE A N 1
ATOM 1612 C CA . ILE A 1 215 ? -3.142 1.244 0.007 1.00 95.62 215 ILE A CA 1
ATOM 1613 C C . ILE A 1 215 ? -2.063 1.973 0.787 1.00 95.62 215 ILE A C 1
ATOM 1615 O O . ILE A 1 215 ? -1.780 3.138 0.514 1.00 95.62 215 ILE A O 1
ATOM 1619 N N . LEU A 1 216 ? -1.454 1.281 1.743 1.00 96.00 216 LEU A N 1
ATOM 1620 C CA . LEU A 1 216 ? -0.312 1.784 2.490 1.00 96.00 216 LEU A CA 1
ATOM 1621 C C . LEU A 1 216 ? 0.974 1.312 1.810 1.00 96.00 216 LEU A C 1
ATOM 1623 O O . LEU A 1 216 ? 1.253 0.116 1.751 1.00 96.00 216 LEU A O 1
ATOM 1627 N N . GLY A 1 217 ? 1.744 2.259 1.284 1.00 96.31 217 GLY A N 1
ATOM 1628 C CA . GLY A 1 217 ? 3.087 2.025 0.772 1.00 96.31 217 GLY A CA 1
ATOM 1629 C C . GLY A 1 217 ? 4.131 2.440 1.800 1.00 96.31 217 GLY A C 1
ATOM 1630 O O . GLY A 1 217 ? 4.091 3.569 2.289 1.00 96.31 217 GLY A O 1
ATOM 1631 N N . ILE A 1 218 ? 5.072 1.555 2.126 1.00 96.06 218 ILE A N 1
ATOM 1632 C CA . ILE A 1 218 ? 6.126 1.821 3.117 1.00 96.06 218 ILE A CA 1
ATOM 1633 C C . ILE A 1 218 ? 7.487 1.519 2.501 1.00 96.06 218 ILE A C 1
ATOM 1635 O O . ILE A 1 218 ? 7.705 0.418 1.998 1.00 96.06 218 ILE A O 1
ATOM 1639 N N . LEU A 1 219 ? 8.420 2.470 2.566 1.00 95.56 219 LEU A N 1
ATOM 1640 C CA . LEU A 1 219 ? 9.805 2.237 2.164 1.00 95.56 219 LEU A CA 1
ATOM 1641 C C . LEU A 1 219 ? 10.643 1.800 3.359 1.00 95.56 219 LEU A C 1
ATOM 1643 O O . LEU A 1 219 ? 10.770 2.529 4.341 1.00 95.56 219 LEU A O 1
ATOM 1647 N N . VAL A 1 220 ? 11.247 0.623 3.252 1.00 96.25 220 VAL A N 1
ATOM 1648 C CA . VAL A 1 220 ? 12.025 -0.028 4.308 1.00 96.25 220 VAL A CA 1
ATOM 1649 C C . VAL A 1 220 ? 13.334 -0.589 3.746 1.00 96.25 220 VAL A C 1
ATOM 1651 O O . VAL A 1 220 ? 13.409 -0.947 2.569 1.00 96.25 220 VAL A O 1
ATOM 1654 N N . PRO A 1 221 ? 14.393 -0.708 4.565 1.00 95.38 221 PRO A N 1
ATOM 1655 C CA . PRO A 1 221 ? 15.666 -1.260 4.104 1.00 95.38 221 PRO A CA 1
ATOM 1656 C C . PRO A 1 221 ? 15.618 -2.775 3.846 1.00 95.38 221 PRO A C 1
ATOM 1658 O O . PRO A 1 221 ? 16.493 -3.321 3.175 1.00 95.38 221 PRO A O 1
ATOM 1661 N N . ARG A 1 222 ? 14.633 -3.481 4.415 1.00 94.50 222 ARG A N 1
ATOM 1662 C CA . ARG A 1 222 ? 14.439 -4.932 4.278 1.00 94.50 222 ARG A CA 1
ATOM 1663 C C . ARG A 1 222 ? 12.946 -5.262 4.255 1.00 94.50 222 ARG A C 1
ATOM 1665 O O . ARG A 1 222 ? 12.204 -4.536 4.914 1.00 94.50 222 ARG A O 1
ATOM 1672 N N . PRO A 1 223 ? 12.529 -6.347 3.574 1.00 94.44 223 PRO A N 1
ATOM 1673 C CA . PRO A 1 223 ? 11.133 -6.758 3.559 1.00 94.44 223 PRO A CA 1
ATOM 1674 C C . PRO A 1 223 ? 10.578 -6.974 4.969 1.00 94.44 223 PRO A C 1
ATOM 1676 O O . PRO A 1 223 ? 11.277 -7.494 5.849 1.00 94.44 223 PRO A O 1
ATOM 1679 N N . LEU A 1 224 ? 9.326 -6.584 5.182 1.00 94.81 224 LEU A N 1
ATOM 1680 C CA . LEU A 1 224 ? 8.652 -6.730 6.465 1.00 94.81 224 LEU A CA 1
ATOM 1681 C C . LEU A 1 224 ? 8.172 -8.170 6.676 1.00 94.81 224 LEU A C 1
ATOM 1683 O O . LEU A 1 224 ? 7.674 -8.843 5.770 1.00 94.81 224 LEU A O 1
ATOM 1687 N N . SER A 1 225 ? 8.283 -8.644 7.919 1.00 94.38 225 SER A N 1
ATOM 1688 C CA . SER A 1 225 ? 7.646 -9.902 8.316 1.00 94.38 225 SER A CA 1
ATOM 1689 C C . SER A 1 225 ? 6.124 -9.743 8.360 1.00 94.38 225 SER A C 1
ATOM 1691 O O . SER A 1 225 ? 5.614 -8.637 8.535 1.00 94.38 225 SER A O 1
ATOM 1693 N N . ALA A 1 226 ? 5.383 -10.852 8.257 1.00 93.69 226 ALA A N 1
ATOM 1694 C CA . ALA A 1 226 ? 3.915 -10.850 8.328 1.00 93.69 226 ALA A CA 1
ATOM 1695 C C . ALA A 1 226 ? 3.381 -10.121 9.573 1.00 93.69 226 ALA A C 1
ATOM 1697 O O . ALA A 1 226 ? 2.446 -9.336 9.473 1.00 93.69 226 ALA A O 1
ATOM 1698 N N . GLN A 1 227 ? 4.047 -10.293 10.718 1.00 94.69 227 GLN A N 1
ATOM 1699 C CA . GLN A 1 227 ? 3.693 -9.600 11.957 1.00 94.69 227 GLN A CA 1
ATOM 1700 C C . GLN A 1 227 ? 3.832 -8.072 11.848 1.00 94.69 227 GLN A C 1
ATOM 1702 O O . GLN A 1 227 ? 2.973 -7.348 12.339 1.00 94.69 227 GLN A O 1
ATOM 1707 N N . HIS A 1 228 ? 4.892 -7.567 11.207 1.00 95.25 228 HIS A N 1
ATOM 1708 C CA . HIS A 1 228 ? 5.081 -6.123 11.027 1.00 95.25 228 HIS A CA 1
ATOM 1709 C C . HIS A 1 228 ? 4.121 -5.541 9.984 1.00 95.25 228 HIS A C 1
ATOM 1711 O O . HIS A 1 228 ? 3.654 -4.418 10.157 1.00 95.25 228 HIS A O 1
ATOM 1717 N N . VAL A 1 229 ? 3.792 -6.302 8.934 1.00 95.19 229 VAL A N 1
ATOM 1718 C CA . VAL A 1 229 ? 2.766 -5.920 7.949 1.00 95.19 229 VAL A CA 1
ATOM 1719 C C . VAL A 1 229 ? 1.398 -5.809 8.618 1.00 95.19 229 VAL A C 1
ATOM 1721 O O . VAL A 1 229 ? 0.715 -4.799 8.463 1.00 95.19 229 VAL A O 1
ATOM 1724 N N . GLU A 1 230 ? 1.019 -6.807 9.415 1.00 94.50 230 GLU A N 1
ATOM 1725 C CA . GLU A 1 230 ? -0.231 -6.788 10.173 1.00 94.50 230 GLU A CA 1
ATOM 1726 C C . GLU A 1 230 ? -0.261 -5.636 11.183 1.00 94.50 230 GLU A C 1
ATOM 1728 O O . GLU A 1 230 ? -1.270 -4.942 11.302 1.00 94.50 230 GLU A O 1
ATOM 1733 N N . LEU A 1 231 ? 0.852 -5.392 11.879 1.00 95.44 231 LEU A N 1
ATOM 1734 C CA . LEU A 1 231 ? 0.990 -4.269 12.799 1.00 95.44 231 LEU A CA 1
ATOM 1735 C C . LEU A 1 231 ? 0.774 -2.937 12.071 1.00 95.44 231 LEU A C 1
ATOM 1737 O O . LEU A 1 231 ? -0.040 -2.138 12.527 1.00 95.44 231 LEU A O 1
ATOM 1741 N N . ALA A 1 232 ? 1.425 -2.719 10.926 1.00 94.94 232 ALA A N 1
ATOM 1742 C CA . ALA A 1 232 ? 1.268 -1.502 10.133 1.00 94.94 232 ALA A CA 1
ATOM 1743 C C . ALA A 1 232 ? -0.173 -1.316 9.624 1.00 94.94 232 ALA A C 1
ATOM 1745 O O . ALA A 1 232 ? -0.722 -0.218 9.726 1.00 94.94 232 ALA A O 1
ATOM 1746 N N . ALA A 1 233 ? -0.813 -2.388 9.144 1.00 94.62 233 ALA A N 1
ATOM 1747 C CA . ALA A 1 233 ? -2.213 -2.365 8.719 1.00 94.62 233 ALA A CA 1
ATOM 1748 C C . ALA A 1 233 ? -3.158 -1.993 9.874 1.00 94.62 233 ALA A C 1
ATOM 1750 O O . ALA A 1 233 ? -4.029 -1.138 9.717 1.00 94.62 233 ALA A O 1
ATOM 1751 N N . ARG A 1 234 ? -2.962 -2.592 11.056 1.00 94.25 234 ARG A N 1
ATOM 1752 C CA . ARG A 1 234 ? -3.741 -2.278 12.263 1.00 94.25 234 ARG A CA 1
ATOM 1753 C C . ARG A 1 234 ? -3.519 -0.842 12.730 1.00 94.25 234 ARG A C 1
ATOM 1755 O O . ARG A 1 234 ? -4.485 -0.188 13.101 1.00 94.25 234 ARG A O 1
ATOM 1762 N N . GLY A 1 235 ? -2.284 -0.342 12.685 1.00 92.81 235 GLY A N 1
ATOM 1763 C CA . GLY A 1 235 ? -1.975 1.049 13.026 1.00 92.81 235 GLY A CA 1
ATOM 1764 C C . GLY A 1 235 ? -2.704 2.043 12.123 1.00 92.81 235 GLY A C 1
ATOM 1765 O O . GLY A 1 235 ? -3.256 3.026 12.611 1.00 92.81 235 GLY A O 1
ATOM 1766 N N . LEU A 1 236 ? -2.797 1.750 10.821 1.00 91.81 236 LEU A N 1
ATOM 1767 C CA . LEU A 1 236 ? -3.587 2.563 9.896 1.00 91.81 236 LEU A CA 1
ATOM 1768 C C . LEU A 1 236 ? -5.082 2.561 10.257 1.00 91.81 236 LEU A C 1
ATOM 1770 O O . LEU A 1 236 ? -5.700 3.623 10.283 1.00 91.81 236 LEU A O 1
ATOM 1774 N N . LEU A 1 237 ? -5.652 1.391 10.563 1.00 91.81 237 LEU A N 1
ATOM 1775 C CA . LEU A 1 237 ? -7.054 1.277 10.982 1.00 91.81 237 LEU A CA 1
ATOM 1776 C C . LEU A 1 237 ? -7.334 2.048 12.280 1.00 91.81 237 LEU A C 1
ATOM 1778 O O . LEU A 1 237 ? -8.332 2.748 12.366 1.00 91.81 237 LEU A O 1
ATOM 1782 N N . GLN A 1 238 ? -6.421 2.011 13.252 1.00 91.06 238 GLN A N 1
ATOM 1783 C CA . GLN A 1 238 ? -6.577 2.761 14.503 1.00 91.06 238 GLN A CA 1
ATOM 1784 C C . GLN A 1 238 ? -6.615 4.276 14.289 1.00 91.06 238 GLN A C 1
ATOM 1786 O O . GLN A 1 238 ? -7.387 4.967 14.946 1.00 91.06 238 GLN A O 1
ATOM 1791 N N . VAL A 1 239 ? -5.799 4.804 13.374 1.00 89.75 239 VAL A N 1
ATOM 1792 C CA . VAL A 1 239 ? -5.803 6.239 13.043 1.00 89.75 239 VAL A CA 1
ATO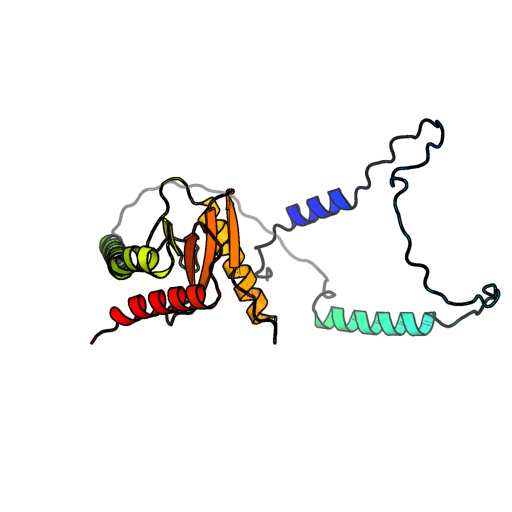M 1793 C C . VAL A 1 239 ? -7.096 6.645 12.329 1.00 89.75 239 VAL A C 1
ATOM 1795 O O . VAL A 1 239 ? -7.598 7.750 12.536 1.00 89.75 239 VAL A O 1
ATOM 1798 N N . LEU A 1 240 ? -7.659 5.744 11.522 1.00 86.38 240 LEU A N 1
ATOM 1799 C CA . LEU A 1 240 ? -8.965 5.941 10.896 1.00 86.38 240 LEU A CA 1
ATOM 1800 C C . LEU A 1 240 ? -10.096 5.959 11.928 1.00 86.38 240 LEU A C 1
ATOM 1802 O O . LEU A 1 240 ? -10.929 6.861 11.902 1.00 86.38 240 LEU A O 1
ATOM 1806 N N . ASP A 1 241 ? -10.087 5.006 12.859 1.00 82.31 241 ASP A N 1
ATOM 1807 C CA . ASP A 1 241 ? -11.114 4.876 13.896 1.00 82.31 241 ASP A CA 1
ATOM 1808 C C . ASP A 1 241 ? -11.032 5.997 14.947 1.00 82.31 241 ASP A C 1
ATOM 1810 O O . ASP A 1 241 ? -12.048 6.386 15.518 1.00 82.31 241 ASP A O 1
ATOM 1814 N N . ALA A 1 242 ? -9.845 6.566 15.184 1.00 75.75 242 ALA A N 1
ATOM 1815 C CA . ALA A 1 242 ? -9.642 7.654 16.144 1.00 75.75 242 ALA A CA 1
ATOM 1816 C C . ALA A 1 242 ? -10.341 8.977 15.761 1.00 75.75 242 ALA A C 1
ATOM 1818 O O . ALA A 1 242 ? -10.547 9.818 16.634 1.00 75.75 242 ALA A O 1
ATOM 1819 N N . ASP A 1 243 ? -10.715 9.164 14.491 1.00 60.44 243 ASP A N 1
ATOM 1820 C CA . ASP A 1 243 ? -11.512 10.313 14.018 1.00 60.44 243 ASP A CA 1
ATOM 1821 C C . ASP A 1 243 ? -13.031 10.049 14.116 1.00 60.44 243 ASP A C 1
ATOM 1823 O O . ASP A 1 243 ? -13.841 10.955 13.932 1.00 60.44 243 ASP A O 1
ATOM 1827 N N . VAL A 1 244 ? -13.431 8.818 14.467 1.00 54.69 244 VAL A N 1
ATOM 1828 C CA . VAL A 1 244 ? -14.814 8.414 14.774 1.00 54.69 244 VAL A CA 1
ATOM 1829 C C . VAL A 1 244 ? -15.005 8.376 16.300 1.00 54.69 244 VAL A C 1
ATOM 1831 O O . VAL A 1 244 ? -15.427 7.380 16.884 1.00 54.69 244 VAL A O 1
ATOM 1834 N N . GLY A 1 245 ? -14.627 9.462 16.977 1.00 35.84 245 GLY A N 1
ATOM 1835 C CA . GLY A 1 245 ? -14.928 9.708 18.391 1.00 35.84 245 GLY A CA 1
ATOM 1836 C C . GLY A 1 245 ? -16.149 10.632 18.538 1.00 35.84 245 GLY A C 1
ATOM 1837 O O . GLY A 1 245 ? -16.312 11.504 17.690 1.00 35.84 245 GLY A O 1
ATOM 1838 N N . PRO A 1 246 ? -17.006 10.422 19.559 1.00 42.56 246 PRO A N 1
ATOM 1839 C CA . PRO A 1 246 ? -18.375 10.954 19.670 1.00 42.56 246 PRO A CA 1
ATOM 1840 C C . PRO A 1 246 ? -18.504 12.481 19.711 1.00 42.56 246 PRO A C 1
ATOM 1842 O O . PRO A 1 246 ? -17.596 13.148 20.257 1.00 42.56 246 PRO A O 1
#

pLDDT: mean 70.94, std 21.4, range [26.61, 96.69]

Foldseek 3Di:
DPPPDPPDPPVVVVVVVVVVVPDPPPDDDDDDDDDDDPDPPPDPDDDDDDDDDDDDDDDDDDDDVPVVVVVVVVVVVVVCVVVVNPDDDDDDDDDDDDDDDDDDDDDDDDDDDDPPVVVVVLVVQQVLCVVLFVVCCVLVVFPFKFKADLVLDTSYTDDPPDCSVVSVVLNVVLVVQVVCVVVDPDDDDDWDWDDPDQQWIWTWQWAQDPVGIMIMITIDRDDDDPVSSVVSNVSVRVSVCVVVDD